Protein AF-A0A8H6X4V9-F1 (afdb_monomer_lite)

Structure (mmCIF, N/CA/C/O backbone):
data_AF-A0A8H6X4V9-F1
#
_entry.id   AF-A0A8H6X4V9-F1
#
loop_
_atom_site.group_PDB
_atom_site.id
_atom_site.type_symbol
_atom_site.label_atom_id
_atom_site.label_alt_id
_atom_site.label_comp_id
_atom_site.label_asym_id
_atom_site.label_entity_id
_atom_site.label_seq_id
_atom_site.pdbx_PDB_ins_code
_atom_site.Cartn_x
_atom_site.Cartn_y
_atom_site.Cartn_z
_atom_site.occupancy
_atom_site.B_iso_or_equiv
_atom_site.auth_seq_id
_atom_site.auth_comp_id
_atom_site.auth_asym_id
_atom_site.auth_atom_id
_atom_site.pdbx_PDB_model_num
ATOM 1 N N . MET A 1 1 ? 8.319 -3.770 18.733 1.00 76.62 1 MET A N 1
ATOM 2 C CA . MET A 1 1 ? 7.015 -3.123 18.467 1.00 76.62 1 MET A CA 1
ATOM 3 C C . MET A 1 1 ? 7.142 -1.645 18.811 1.00 76.62 1 MET A C 1
ATOM 5 O O . MET A 1 1 ? 7.639 -1.344 19.888 1.00 76.62 1 MET A O 1
ATOM 9 N N . HIS A 1 2 ? 6.794 -0.738 17.893 1.00 87.25 2 HIS A N 1
ATOM 10 C CA . HIS A 1 2 ? 6.919 0.710 18.107 1.00 87.25 2 HIS A CA 1
ATOM 11 C C . HIS A 1 2 ? 5.826 1.240 19.054 1.00 87.25 2 HIS A C 1
ATOM 13 O O . HIS A 1 2 ? 4.660 0.873 18.923 1.00 87.25 2 HIS A O 1
ATOM 19 N N . ARG A 1 3 ? 6.157 2.169 19.963 1.00 89.69 3 ARG A N 1
ATOM 20 C CA . ARG A 1 3 ? 5.207 2.689 20.970 1.00 89.69 3 ARG A CA 1
ATOM 21 C C . ARG A 1 3 ? 3.958 3.335 20.356 1.00 89.69 3 ARG A C 1
ATOM 23 O O . ARG A 1 3 ? 2.891 3.329 20.961 1.00 89.69 3 ARG A O 1
ATOM 30 N N . ALA A 1 4 ? 4.079 3.891 19.148 1.00 88.25 4 ALA A N 1
ATOM 31 C CA . ALA A 1 4 ? 2.971 4.539 18.441 1.00 88.25 4 ALA A CA 1
ATOM 32 C C . ALA A 1 4 ? 1.777 3.601 18.180 1.00 88.25 4 ALA A C 1
ATOM 34 O O . ALA A 1 4 ? 0.634 4.048 18.260 1.00 88.25 4 ALA A O 1
ATOM 35 N N . VAL A 1 5 ? 2.043 2.315 17.917 1.00 91.88 5 VAL A N 1
ATOM 36 C CA . VAL A 1 5 ? 1.020 1.307 17.588 1.00 91.88 5 VAL A CA 1
ATOM 37 C C . VAL A 1 5 ? 0.496 0.560 18.818 1.00 91.88 5 VAL A C 1
ATOM 39 O O . VAL A 1 5 ? -0.417 -0.255 18.716 1.00 91.88 5 VAL A O 1
ATOM 42 N N . GLU A 1 6 ? 1.037 0.829 20.007 1.00 93.69 6 GLU A N 1
ATOM 43 C CA . GLU A 1 6 ? 0.574 0.183 21.230 1.00 93.69 6 GLU A CA 1
ATOM 44 C C . GLU A 1 6 ? -0.822 0.662 21.627 1.00 93.69 6 GLU A C 1
ATOM 46 O O . GLU A 1 6 ? -1.108 1.857 21.690 1.00 93.69 6 GLU A O 1
ATOM 51 N N . LYS A 1 7 ? -1.686 -0.273 22.029 1.00 92.62 7 LYS A N 1
ATOM 52 C CA . LYS A 1 7 ? -3.050 0.022 22.498 1.00 92.62 7 LYS A CA 1
ATOM 53 C C . LYS A 1 7 ? -3.096 1.003 23.681 1.00 92.62 7 LYS A C 1
ATOM 55 O O . LYS A 1 7 ? -4.115 1.654 23.910 1.00 92.62 7 LYS A O 1
ATOM 60 N N . THR A 1 8 ? -2.001 1.145 24.427 1.00 94.56 8 THR A N 1
ATOM 61 C CA . THR A 1 8 ? -1.841 2.137 25.501 1.00 94.56 8 THR A CA 1
ATOM 62 C C . THR A 1 8 ? -1.952 3.577 24.989 1.00 94.56 8 THR A C 1
ATOM 64 O O . THR A 1 8 ? -2.438 4.434 25.726 1.00 94.56 8 THR A O 1
ATOM 67 N N . ASN A 1 9 ? -1.616 3.859 23.724 1.00 93.00 9 ASN A N 1
ATOM 68 C CA . ASN A 1 9 ? -1.742 5.203 23.150 1.00 93.00 9 ASN A CA 1
ATOM 69 C C . ASN A 1 9 ? -3.187 5.699 23.078 1.00 93.00 9 ASN A C 1
ATOM 71 O O . ASN A 1 9 ? -3.435 6.883 23.308 1.00 93.00 9 ASN A O 1
ATOM 75 N N . ILE A 1 10 ? -4.152 4.796 22.879 1.00 95.69 10 ILE A N 1
ATOM 76 C CA . ILE A 1 10 ? -5.586 5.124 22.890 1.00 95.69 10 ILE A CA 1
ATOM 77 C C . ILE A 1 10 ? -6.008 5.720 24.247 1.00 95.69 10 ILE A C 1
ATOM 79 O O . ILE A 1 10 ? -6.942 6.519 24.318 1.00 95.69 10 ILE A O 1
ATOM 83 N N . GLN A 1 11 ? -5.292 5.416 25.338 1.00 96.31 11 GLN A N 1
ATOM 84 C CA . GLN A 1 11 ? -5.577 5.977 26.665 1.00 96.31 11 GLN A CA 1
ATOM 85 C C . GLN A 1 11 ? -5.316 7.485 26.761 1.00 96.31 11 GLN A C 1
ATOM 87 O O . GLN A 1 11 ? -5.771 8.117 27.711 1.00 96.31 11 GLN A O 1
ATOM 92 N N . ARG A 1 12 ? -4.615 8.081 25.793 1.00 95.94 12 ARG A N 1
ATOM 93 C CA . ARG A 1 12 ? -4.365 9.529 25.737 1.00 95.94 12 ARG A CA 1
ATOM 94 C C . ARG A 1 12 ? -5.527 10.305 25.108 1.00 95.94 12 ARG A C 1
ATOM 96 O O . ARG A 1 12 ? -5.556 11.527 25.202 1.00 95.94 12 ARG A O 1
ATOM 103 N N . LEU A 1 13 ? -6.490 9.612 24.498 1.00 96.38 13 LEU A N 1
ATOM 104 C CA . LEU A 1 13 ? -7.714 10.210 23.967 1.00 96.38 13 LEU A CA 1
ATOM 105 C C . LEU A 1 13 ? -8.683 10.604 25.093 1.00 96.38 13 LEU A C 1
ATOM 107 O O . LEU A 1 13 ? -8.678 10.017 26.187 1.00 96.38 13 LEU A O 1
ATOM 111 N N . SER A 1 14 ? -9.573 11.558 24.793 1.00 97.06 14 SER A N 1
ATOM 112 C CA . SER A 1 14 ? -10.700 11.901 25.670 1.00 97.06 14 SER A CA 1
ATOM 113 C C . SER A 1 14 ? -11.603 10.685 25.915 1.00 97.06 14 SER A C 1
ATOM 115 O O . SER A 1 14 ? -11.605 9.731 25.137 1.00 97.06 14 SER A O 1
ATOM 117 N N . ALA A 1 15 ? -12.388 10.691 26.996 1.00 97.19 15 ALA A N 1
ATOM 118 C CA . ALA A 1 15 ? -13.189 9.527 27.388 1.00 97.19 15 ALA A CA 1
ATOM 119 C C . ALA A 1 15 ? -14.152 9.044 26.281 1.00 97.19 15 ALA A C 1
ATOM 121 O O . ALA A 1 15 ? -14.295 7.838 26.068 1.00 97.19 15 ALA A O 1
ATOM 122 N N . SER A 1 16 ? -14.778 9.971 25.546 1.00 96.69 16 SER A N 1
ATOM 123 C CA . SER A 1 16 ? -15.687 9.650 24.438 1.00 96.69 16 SER A CA 1
ATOM 124 C C . SER A 1 16 ? -14.945 9.035 23.248 1.00 96.69 16 SER A C 1
ATOM 126 O O . SER A 1 16 ? -15.323 7.960 22.784 1.00 96.69 16 SER A O 1
ATOM 128 N N . GLN A 1 17 ? -13.856 9.663 22.801 1.00 97.38 17 GLN A N 1
ATOM 129 C CA . GLN A 1 17 ? -13.013 9.186 21.699 1.00 97.38 17 GLN A CA 1
ATOM 130 C C . GLN A 1 17 ? -12.384 7.826 22.009 1.00 97.38 17 GLN A C 1
ATOM 132 O O . GLN A 1 17 ? -12.437 6.903 21.198 1.00 97.38 17 GLN A O 1
ATOM 137 N N . ARG A 1 18 ? -11.859 7.669 23.227 1.00 97.81 18 ARG A N 1
ATOM 138 C CA . ARG A 1 18 ? -11.272 6.424 23.723 1.00 97.81 18 ARG A CA 1
ATOM 139 C C . ARG A 1 18 ? -12.265 5.274 23.669 1.00 97.81 18 ARG A C 1
ATOM 141 O O . ARG A 1 18 ? -11.899 4.180 23.257 1.00 97.81 18 ARG A O 1
ATOM 148 N N . ARG A 1 19 ? -13.521 5.504 24.068 1.00 97.44 19 ARG A N 1
ATOM 149 C CA . ARG A 1 19 ? -14.569 4.478 24.003 1.00 97.44 19 ARG A CA 1
ATOM 150 C C . ARG A 1 19 ? -14.789 4.000 22.568 1.00 97.44 19 ARG A C 1
ATOM 152 O O . ARG A 1 19 ? -14.912 2.799 22.363 1.00 97.44 19 ARG A O 1
ATOM 159 N N . VAL A 1 20 ? -14.823 4.917 21.601 1.00 97.44 20 VAL A N 1
ATOM 160 C CA . VAL A 1 20 ? -14.993 4.587 20.176 1.00 97.44 20 VAL A CA 1
ATOM 161 C C . VAL A 1 20 ? -13.785 3.811 19.647 1.00 97.44 20 VAL A C 1
ATOM 163 O O . VAL A 1 20 ? -13.957 2.711 19.132 1.00 97.44 20 VAL A O 1
ATOM 166 N N . ALA A 1 21 ? -12.567 4.314 19.864 1.00 97.19 21 ALA A N 1
ATOM 167 C CA . ALA A 1 21 ? -11.339 3.642 19.436 1.00 97.19 21 ALA A CA 1
ATOM 168 C C . ALA A 1 21 ? -11.210 2.231 20.039 1.00 97.19 21 ALA A C 1
ATOM 170 O O . ALA A 1 21 ? -10.915 1.270 19.339 1.00 97.19 21 ALA A O 1
ATOM 171 N N . MET A 1 22 ? -11.514 2.073 21.331 1.00 97.06 22 MET A N 1
ATOM 172 C CA . MET A 1 22 ? -11.461 0.770 21.998 1.00 97.06 22 MET A CA 1
ATOM 173 C C . MET A 1 22 ? -12.494 -0.227 21.469 1.00 97.06 22 MET A C 1
ATOM 175 O O . MET A 1 22 ? -12.217 -1.423 21.523 1.00 97.06 22 MET A O 1
ATOM 179 N N . LEU A 1 23 ? -13.662 0.226 20.994 1.00 96.31 23 LEU A N 1
ATOM 180 C CA . LEU A 1 23 ? -14.645 -0.641 20.333 1.00 96.31 23 LEU A CA 1
ATOM 181 C C . LEU A 1 23 ? -14.119 -1.130 18.981 1.00 96.31 23 LEU A C 1
ATOM 183 O O . LEU A 1 23 ? -14.180 -2.327 18.721 1.00 96.31 23 LEU A O 1
ATOM 187 N N . ALA A 1 24 ? -13.513 -0.241 18.190 1.00 96.69 24 ALA A N 1
ATOM 188 C CA . ALA A 1 24 ? -12.885 -0.597 16.917 1.00 96.69 24 ALA A CA 1
ATOM 189 C C . ALA A 1 24 ? -11.662 -1.531 17.074 1.00 96.69 24 ALA A C 1
ATOM 191 O O . ALA A 1 24 ? -11.271 -2.202 16.126 1.00 96.69 24 ALA A O 1
ATOM 192 N N . CYS A 1 25 ? -11.076 -1.632 18.272 1.00 95.62 25 CYS A N 1
ATOM 193 C CA . CYS A 1 25 ? -9.997 -2.579 18.586 1.00 95.62 25 CYS A CA 1
ATOM 194 C C . CYS A 1 25 ? -10.472 -3.938 19.140 1.00 95.62 25 CYS A C 1
ATOM 196 O O . CYS A 1 25 ? -9.642 -4.685 19.669 1.00 95.62 25 CYS A O 1
ATOM 198 N N . LYS A 1 26 ? -11.777 -4.236 19.163 1.00 93.69 26 LYS A N 1
ATOM 199 C CA . LYS A 1 26 ? -12.287 -5.534 19.641 1.00 93.69 26 LYS A CA 1
ATOM 200 C C . LYS A 1 26 ? -12.362 -6.550 18.502 1.00 93.69 26 LYS A C 1
ATOM 202 O O . LYS A 1 26 ? -12.580 -6.183 17.354 1.00 93.69 26 LYS A O 1
ATOM 207 N N . SER A 1 27 ? -12.252 -7.832 18.849 1.00 89.50 27 SER A N 1
ATOM 208 C CA . SER A 1 27 ? -12.688 -8.909 17.954 1.00 89.50 27 SER A CA 1
ATOM 209 C C . SER A 1 27 ? -14.194 -8.773 17.687 1.00 89.50 27 SER A C 1
ATOM 211 O O . SER A 1 27 ? -14.942 -8.360 18.580 1.00 89.50 27 SER A O 1
ATOM 213 N N . GLY A 1 28 ? -14.624 -9.049 16.453 1.00 87.94 28 GLY A N 1
ATOM 214 C CA . GLY A 1 28 ? -16.013 -8.863 16.018 1.00 87.94 28 GLY A CA 1
ATOM 215 C C . GLY A 1 28 ? -16.442 -7.399 15.855 1.00 87.94 28 GLY A C 1
ATOM 216 O O . GLY A 1 28 ? -17.632 -7.097 15.943 1.00 87.94 28 GLY A O 1
ATOM 217 N N . ARG A 1 29 ? -15.489 -6.476 15.667 1.00 93.88 29 ARG A N 1
ATOM 218 C CA . ARG A 1 29 ? -15.767 -5.068 15.337 1.00 93.88 29 ARG A CA 1
ATOM 219 C C . ARG A 1 29 ? -16.679 -4.962 14.111 1.00 93.88 29 ARG A C 1
ATOM 221 O O . ARG A 1 29 ? -16.531 -5.720 13.156 1.00 93.88 29 ARG A O 1
ATOM 228 N N . SER A 1 30 ? -17.583 -3.989 14.118 1.00 94.56 30 SER A N 1
ATOM 229 C CA . SER A 1 30 ? -18.387 -3.674 12.936 1.00 94.56 30 SER A CA 1
ATOM 230 C C . SER A 1 30 ? -17.715 -2.593 12.087 1.00 94.56 30 SER A C 1
ATOM 232 O O . SER A 1 30 ? -17.007 -1.731 12.615 1.00 94.56 30 SER A O 1
ATOM 234 N N . LEU A 1 31 ? -18.021 -2.550 10.786 1.00 93.81 31 LEU A N 1
ATOM 235 C CA . LEU A 1 31 ? -17.611 -1.436 9.920 1.00 93.81 31 LEU A CA 1
ATOM 236 C C . LEU A 1 31 ? -18.103 -0.081 10.463 1.00 93.81 31 LEU A C 1
ATOM 238 O O . LEU A 1 31 ? -17.422 0.939 10.353 1.00 93.81 31 LEU A O 1
ATOM 242 N N . HIS A 1 32 ? -19.272 -0.068 11.108 1.00 95.69 32 HIS A N 1
ATOM 243 C CA . HIS A 1 32 ? -19.818 1.124 11.750 1.00 95.69 32 HIS A CA 1
ATOM 244 C C . HIS A 1 32 ? -18.919 1.650 12.883 1.00 95.69 32 HIS A C 1
ATOM 246 O O . HIS A 1 32 ? -18.768 2.863 13.024 1.00 95.69 32 HIS A O 1
ATOM 252 N N . ASP A 1 33 ? -18.278 0.777 13.667 1.00 95.75 33 ASP A N 1
ATOM 253 C CA . ASP A 1 33 ? -17.340 1.206 14.712 1.00 95.75 33 ASP A CA 1
ATOM 254 C C . ASP A 1 33 ? -16.129 1.929 14.116 1.00 95.75 33 ASP A C 1
ATOM 256 O O . ASP A 1 33 ? -15.711 2.966 14.636 1.00 95.75 33 ASP A O 1
ATOM 260 N N . LEU A 1 34 ? -15.610 1.435 12.989 1.00 95.50 34 LEU A N 1
ATOM 261 C CA . LEU A 1 34 ? -14.477 2.048 12.302 1.00 95.50 34 LEU A CA 1
ATOM 262 C C . LEU A 1 34 ? -14.861 3.356 11.590 1.00 95.50 34 LEU A C 1
ATOM 264 O O . LEU A 1 34 ? -14.119 4.331 11.670 1.00 95.50 34 LEU A O 1
ATOM 268 N N . ARG A 1 35 ? -16.060 3.449 11.000 1.00 95.31 35 ARG A N 1
ATOM 269 C CA . ARG A 1 35 ? -16.583 4.716 10.445 1.00 95.31 35 ARG A CA 1
ATOM 270 C C . ARG A 1 35 ? -16.738 5.810 11.504 1.00 95.31 35 ARG A C 1
ATOM 272 O O . ARG A 1 35 ? -16.558 6.992 11.223 1.00 95.31 35 ARG A O 1
ATOM 279 N N . ARG A 1 36 ? -17.035 5.444 12.753 1.00 96.75 36 ARG A N 1
ATOM 280 C CA . ARG A 1 36 ? -17.024 6.413 13.860 1.00 96.75 36 ARG A CA 1
ATOM 281 C C . ARG A 1 36 ? -15.611 6.885 14.192 1.00 96.75 36 ARG A C 1
ATOM 283 O O . ARG A 1 36 ? -15.451 8.040 14.570 1.00 96.75 36 ARG A O 1
ATOM 290 N N . VAL A 1 37 ? -14.599 6.023 14.062 1.00 96.31 37 VAL A N 1
ATOM 291 C CA . VAL A 1 37 ? -13.190 6.431 14.191 1.00 96.31 37 VAL A CA 1
ATOM 292 C C . VAL A 1 37 ? -12.810 7.388 13.064 1.00 96.31 37 VAL A C 1
ATOM 294 O O . VAL A 1 37 ? -12.260 8.443 13.360 1.00 96.31 37 VAL A O 1
ATOM 297 N N . GLU A 1 38 ? -13.174 7.090 11.815 1.00 94.62 38 GLU A N 1
ATOM 298 C CA . GLU A 1 38 ? -12.967 7.993 10.672 1.00 94.62 38 GLU A CA 1
ATOM 299 C C . GLU A 1 38 ? -13.490 9.408 10.955 1.00 94.62 38 GLU A C 1
ATOM 301 O O . GLU A 1 38 ? -12.754 10.382 10.808 1.00 94.62 38 GLU A O 1
ATOM 306 N N . GLN A 1 39 ? -14.740 9.532 11.411 1.00 94.75 39 GLN A N 1
ATOM 307 C CA . GLN A 1 39 ? -15.345 10.836 11.710 1.00 94.75 39 GLN A CA 1
ATOM 308 C C . GLN A 1 39 ? -14.554 11.620 12.765 1.00 94.75 39 GLN A C 1
ATOM 310 O O . GLN A 1 39 ? -14.434 12.841 12.677 1.00 94.75 39 GLN A O 1
ATOM 315 N N . LEU A 1 40 ? -14.008 10.926 13.768 1.00 94.69 40 LEU A N 1
ATOM 316 C CA . LEU A 1 40 ? -13.191 11.546 14.808 1.00 94.69 40 LEU A CA 1
ATOM 317 C C . LEU A 1 40 ? -11.809 11.955 14.290 1.00 94.69 40 LEU A C 1
ATOM 319 O O . LEU A 1 40 ? -11.293 12.986 14.713 1.00 94.69 40 LEU A O 1
ATOM 323 N N . VAL A 1 41 ? -11.222 11.164 13.391 1.00 92.19 41 VAL A N 1
ATOM 324 C CA . VAL A 1 41 ? -9.918 11.427 12.763 1.00 92.19 41 VAL A CA 1
ATOM 325 C C . VAL A 1 41 ? -10.002 12.614 11.802 1.00 92.19 41 VAL A C 1
ATOM 327 O O . VAL A 1 41 ? -9.115 13.465 11.822 1.00 92.19 41 VAL A O 1
ATOM 330 N N . GLY A 1 42 ? -11.086 12.733 11.029 1.00 88.62 42 GLY A N 1
ATOM 331 C CA . GLY A 1 42 ? -11.274 13.813 10.053 1.00 88.62 42 GLY A CA 1
ATOM 332 C C . GLY A 1 42 ? -11.314 15.225 10.657 1.00 88.62 42 GLY A C 1
ATOM 333 O O . GLY A 1 42 ? -11.000 16.190 9.969 1.00 88.62 42 GLY A O 1
ATOM 334 N N . GLY A 1 43 ? -11.661 15.355 11.943 1.00 86.38 43 GLY A N 1
ATOM 335 C CA . GLY A 1 43 ? -11.650 16.628 12.677 1.00 86.38 43 GLY A CA 1
ATOM 336 C C . GLY A 1 43 ? -10.501 16.786 13.680 1.00 86.38 43 GLY A C 1
ATOM 337 O O . GLY A 1 43 ? -10.471 17.775 14.412 1.00 86.38 43 GLY A O 1
ATOM 338 N N . ALA A 1 44 ? -9.597 15.809 13.777 1.00 90.00 44 ALA A N 1
ATOM 339 C CA . ALA A 1 44 ? -8.525 15.793 14.767 1.00 90.00 44 ALA A CA 1
ATOM 340 C C . ALA A 1 44 ? -7.269 16.529 14.273 1.00 90.00 44 ALA A C 1
ATOM 342 O O . ALA A 1 44 ? -6.974 16.560 13.079 1.00 90.00 44 ALA A O 1
ATOM 343 N N . SER A 1 45 ? -6.488 17.079 15.208 1.00 90.31 45 SER A N 1
ATOM 344 C CA . SER A 1 45 ? -5.135 17.557 14.894 1.00 90.31 45 SER A CA 1
ATOM 345 C C . SER A 1 45 ? -4.194 16.390 14.579 1.00 90.31 45 SER A C 1
ATOM 347 O O . SER A 1 45 ? -4.435 15.276 15.042 1.00 90.31 45 SER A O 1
ATOM 349 N N . GLU A 1 46 ? -3.082 16.640 13.880 1.00 84.44 46 GLU A N 1
ATOM 350 C CA . GLU A 1 46 ? -2.078 15.605 13.560 1.00 84.44 46 GLU A CA 1
ATOM 351 C C . GLU A 1 46 ? -1.610 14.831 14.804 1.00 84.44 46 GLU A C 1
ATOM 353 O O . GLU A 1 46 ? -1.642 13.604 14.849 1.00 84.44 46 GLU A O 1
ATOM 358 N N . ALA A 1 47 ? -1.312 15.527 15.904 1.00 87.25 47 ALA A N 1
ATOM 359 C CA . ALA A 1 47 ? -0.926 14.870 17.154 1.00 87.25 47 ALA A CA 1
ATOM 360 C C . ALA A 1 47 ? -2.026 13.957 17.741 1.00 87.25 47 ALA A C 1
ATOM 362 O O . ALA A 1 47 ? -1.720 12.945 18.373 1.00 87.25 47 ALA A O 1
ATOM 363 N N . GLN A 1 48 ? -3.306 14.309 17.571 1.00 90.44 48 GLN A N 1
ATOM 364 C 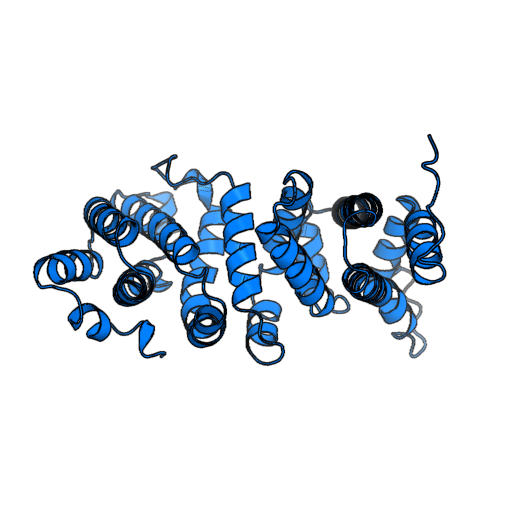CA . GLN A 1 48 ? -4.435 13.494 18.038 1.00 90.44 48 GLN A CA 1
ATOM 365 C C . GLN A 1 48 ? -4.705 12.308 17.116 1.00 90.44 48 GLN A C 1
ATOM 367 O O . GLN A 1 48 ? -4.978 11.208 17.591 1.00 90.44 48 GLN A O 1
ATOM 372 N N . LYS A 1 49 ? -4.608 12.538 15.811 1.00 89.81 49 LYS A N 1
ATOM 373 C CA . LYS A 1 49 ? -4.672 11.546 14.744 1.00 89.81 49 LYS A CA 1
ATOM 374 C C . LYS A 1 49 ? -3.736 10.358 15.017 1.00 89.81 49 LYS A C 1
ATOM 376 O O . LYS A 1 49 ? -4.185 9.211 15.007 1.00 89.81 49 LYS A O 1
ATOM 381 N N . MET A 1 50 ? -2.500 10.625 15.451 1.00 89.38 50 MET A N 1
ATOM 382 C CA . MET A 1 50 ? -1.529 9.578 15.814 1.00 89.38 50 MET A CA 1
ATOM 383 C C . MET A 1 50 ? -1.972 8.660 16.959 1.00 89.38 50 MET A C 1
ATOM 385 O O . MET A 1 50 ? -1.531 7.515 17.045 1.00 89.38 50 MET A O 1
ATOM 389 N N . LEU A 1 51 ? -2.857 9.122 17.846 1.00 93.50 51 LEU A N 1
ATOM 390 C CA . LEU A 1 51 ? -3.358 8.307 18.958 1.00 93.50 51 LEU A CA 1
ATOM 391 C C . LEU A 1 51 ? -4.327 7.206 18.501 1.00 93.50 51 LEU A C 1
ATOM 393 O O . LEU A 1 51 ? -4.594 6.283 19.274 1.00 93.50 51 LEU A O 1
ATOM 397 N N . TYR A 1 52 ? -4.839 7.289 17.269 1.00 94.62 52 TYR A N 1
ATOM 398 C CA . TYR A 1 52 ? -5.703 6.275 16.661 1.00 94.62 52 TYR A CA 1
ATOM 399 C C . TYR A 1 52 ? -4.932 5.195 15.906 1.00 94.62 52 TYR A C 1
ATOM 401 O O . TYR A 1 52 ? -5.531 4.185 15.549 1.00 94.62 52 TYR A O 1
ATOM 409 N N . LEU A 1 53 ? -3.618 5.340 15.721 1.00 93.31 53 LEU A N 1
ATOM 410 C CA . LEU A 1 53 ? -2.808 4.359 15.002 1.00 93.31 53 LEU A CA 1
ATOM 411 C C . LEU A 1 53 ? -2.965 2.902 15.488 1.00 93.31 53 LEU A C 1
ATOM 413 O O . LEU A 1 53 ? -3.040 2.010 14.640 1.00 93.31 53 LEU A O 1
ATOM 417 N N . PRO A 1 54 ? -3.097 2.622 16.804 1.00 95.94 54 PRO A N 1
ATOM 418 C CA . PRO A 1 54 ? -3.344 1.260 17.271 1.00 95.94 54 PRO A CA 1
ATOM 419 C C . PRO A 1 54 ? -4.649 0.653 16.733 1.00 95.94 54 PRO A C 1
ATOM 421 O O . PRO A 1 54 ? -4.752 -0.565 16.638 1.00 95.94 54 PRO A O 1
ATOM 424 N N . VAL A 1 55 ? -5.650 1.469 16.378 1.00 96.44 55 VAL A N 1
ATOM 425 C CA . VAL A 1 55 ? -6.893 0.985 15.756 1.00 96.44 55 VAL A CA 1
ATOM 426 C C . VAL A 1 55 ? -6.581 0.358 14.402 1.00 96.44 55 VAL A C 1
ATOM 428 O O . VAL A 1 55 ? -6.920 -0.802 14.191 1.00 96.44 55 VAL A O 1
ATOM 431 N N . PHE A 1 56 ? -5.892 1.091 13.523 1.00 94.50 56 PHE A N 1
ATOM 432 C CA . PHE A 1 56 ? -5.565 0.615 12.175 1.00 94.50 56 PHE A CA 1
ATOM 433 C C . PHE A 1 56 ? -4.605 -0.566 12.229 1.00 94.50 56 PHE A C 1
ATOM 435 O O . PHE A 1 56 ? -4.840 -1.560 11.558 1.00 94.50 56 PHE A O 1
ATOM 442 N N . TYR A 1 57 ? -3.600 -0.511 13.106 1.00 94.88 57 TYR A N 1
ATOM 443 C CA . TYR A 1 57 ? -2.671 -1.621 13.318 1.00 94.88 57 TYR A CA 1
ATOM 444 C C . TYR A 1 57 ? -3.393 -2.929 13.691 1.00 94.88 57 TYR A C 1
ATOM 446 O O . TYR A 1 57 ? -3.103 -3.970 13.121 1.00 94.88 57 TYR A O 1
ATOM 454 N N . ILE A 1 58 ? -4.378 -2.877 14.599 1.00 95.50 58 ILE A N 1
ATOM 455 C CA . ILE A 1 58 ? -5.153 -4.062 15.021 1.00 95.50 58 ILE A CA 1
ATOM 456 C C . ILE A 1 58 ? -6.173 -4.496 13.954 1.00 95.50 58 ILE A C 1
ATOM 458 O O . ILE A 1 58 ? -6.574 -5.656 13.920 1.00 95.50 58 ILE A O 1
ATOM 462 N N . CYS A 1 59 ? -6.682 -3.581 13.127 1.00 95.25 59 CYS A N 1
ATOM 463 C CA . CYS A 1 59 ? -7.549 -3.938 11.996 1.00 95.25 59 CYS A CA 1
ATOM 464 C C . CYS A 1 59 ? -6.772 -4.574 10.836 1.00 95.25 59 CYS A C 1
ATOM 466 O O . CYS A 1 59 ? -7.369 -5.296 10.049 1.00 95.25 59 CYS A O 1
ATOM 468 N N . LEU A 1 60 ? -5.472 -4.294 10.736 1.00 95.44 60 LEU A N 1
ATOM 469 C CA . LEU A 1 60 ? -4.575 -4.795 9.696 1.00 95.44 60 LEU A CA 1
ATOM 470 C C . LEU A 1 60 ? -3.710 -5.962 10.186 1.00 95.44 60 LEU A C 1
ATOM 472 O O . LEU A 1 60 ? -2.641 -6.208 9.639 1.00 95.44 60 LEU A O 1
ATOM 476 N N . ASP A 1 61 ? -4.152 -6.683 11.217 1.00 96.44 61 ASP A N 1
ATOM 477 C CA . ASP A 1 61 ? -3.503 -7.928 11.630 1.00 96.44 61 ASP A CA 1
ATOM 478 C C . ASP A 1 61 ? -3.522 -8.928 10.458 1.00 96.44 61 ASP A C 1
ATOM 480 O O . ASP A 1 61 ? -4.608 -9.234 9.954 1.00 96.44 61 ASP A O 1
ATOM 484 N N . PRO A 1 62 ? -2.365 -9.428 9.979 1.00 96.56 62 PRO A N 1
ATOM 485 C CA . PRO A 1 62 ? -2.328 -10.426 8.915 1.00 96.56 62 PRO A CA 1
ATOM 486 C C . PRO A 1 62 ? -3.088 -11.710 9.263 1.00 96.56 62 PRO A C 1
ATOM 488 O O . PRO A 1 62 ? -3.553 -12.396 8.359 1.00 96.56 62 PRO A O 1
ATOM 491 N N . ALA A 1 63 ? -3.259 -12.026 10.553 1.00 96.19 63 ALA A N 1
ATOM 492 C CA . ALA A 1 63 ? -4.040 -13.181 10.994 1.00 96.19 63 ALA A CA 1
ATOM 493 C C . ALA A 1 63 ? -5.549 -13.050 10.708 1.00 96.19 63 ALA A C 1
ATOM 495 O O . ALA A 1 63 ? -6.274 -14.037 10.795 1.00 96.19 63 ALA A O 1
ATOM 496 N N . GLU A 1 64 ? -6.030 -11.848 10.384 1.00 95.38 64 GLU A N 1
ATOM 497 C CA . GLU A 1 64 ? -7.433 -11.592 10.044 1.00 95.38 64 GLU A CA 1
ATOM 498 C C . GLU A 1 64 ? -7.711 -11.739 8.536 1.00 95.38 64 GLU A C 1
ATOM 500 O O . GLU A 1 64 ? -8.879 -11.688 8.134 1.00 95.38 64 GLU A O 1
ATOM 505 N N . ILE A 1 65 ? -6.671 -11.924 7.707 1.00 96.38 65 ILE A N 1
ATOM 506 C CA . ILE A 1 65 ? -6.816 -12.133 6.260 1.00 96.38 65 ILE A CA 1
ATOM 507 C C . ILE A 1 65 ? -7.605 -13.427 6.014 1.00 96.38 65 ILE A C 1
ATOM 509 O O . ILE A 1 65 ? -7.221 -14.472 6.546 1.00 96.38 65 ILE A O 1
ATOM 513 N N . PRO A 1 66 ? -8.686 -13.382 5.213 1.00 96.50 66 PRO A N 1
ATOM 514 C CA . PRO A 1 66 ? -9.474 -14.565 4.901 1.00 96.50 66 PRO A CA 1
ATOM 515 C C . PRO A 1 66 ? -8.646 -15.656 4.222 1.00 96.50 66 PRO A C 1
ATOM 517 O O . PRO A 1 66 ? -7.895 -15.405 3.278 1.00 96.50 66 PRO A O 1
ATOM 520 N N . THR A 1 67 ? -8.834 -16.882 4.688 1.00 95.62 67 THR A N 1
ATOM 521 C CA . THR A 1 67 ? -8.341 -18.099 4.039 1.00 95.62 67 THR A CA 1
ATOM 522 C C . THR A 1 67 ? -9.111 -18.383 2.741 1.00 95.62 67 THR A C 1
ATOM 524 O O . THR A 1 67 ? -10.235 -17.899 2.575 1.00 95.62 67 THR A O 1
ATOM 527 N N . PRO A 1 68 ? -8.558 -19.183 1.809 1.00 94.19 68 PRO A N 1
ATOM 528 C CA . PRO A 1 68 ? -9.282 -19.595 0.605 1.00 94.19 68 PRO A CA 1
ATOM 529 C C . PRO A 1 68 ? -10.657 -20.215 0.905 1.00 94.19 68 PRO A C 1
ATOM 531 O O . PRO A 1 68 ? -11.641 -19.877 0.256 1.00 94.19 68 PRO A O 1
ATOM 534 N N . GLU A 1 69 ? -10.763 -21.037 1.951 1.00 94.75 69 GLU A N 1
ATOM 535 C CA . GLU A 1 69 ? -12.020 -21.673 2.361 1.00 94.75 69 GLU A CA 1
ATOM 536 C C . GLU A 1 69 ? -13.066 -20.657 2.863 1.00 94.75 69 GLU A C 1
ATOM 538 O O . GLU A 1 69 ? -14.277 -20.806 2.651 1.00 94.75 69 GLU A O 1
ATOM 543 N N . GLU A 1 70 ? -12.610 -19.601 3.537 1.00 94.94 70 GLU A N 1
ATOM 544 C CA . GLU A 1 70 ? -13.454 -18.480 3.955 1.00 94.94 70 GLU A CA 1
ATOM 545 C C . GLU A 1 70 ? -13.911 -17.631 2.763 1.00 94.94 70 GLU A C 1
ATOM 547 O O . GLU A 1 70 ? -15.038 -17.139 2.771 1.00 94.94 70 GLU A O 1
ATOM 552 N N . LEU A 1 71 ? -13.084 -17.485 1.724 1.00 93.19 71 LEU A N 1
ATOM 553 C CA . LEU A 1 71 ? -13.474 -16.807 0.484 1.00 93.19 71 LEU A CA 1
ATOM 554 C C . LEU A 1 71 ? -14.509 -17.607 -0.311 1.00 93.19 71 LEU A C 1
ATOM 556 O O . LEU A 1 71 ? -15.463 -17.019 -0.813 1.00 93.19 71 LEU A O 1
ATOM 560 N N . ASP A 1 72 ? -14.372 -18.933 -0.359 1.00 91.81 72 ASP A N 1
ATOM 561 C CA . ASP A 1 72 ? -15.311 -19.815 -1.061 1.00 91.81 72 ASP A CA 1
ATOM 562 C C . ASP A 1 72 ? -16.704 -19.823 -0.414 1.00 91.81 72 ASP A C 1
ATOM 564 O O . ASP A 1 72 ? -17.731 -19.854 -1.096 1.00 91.81 72 ASP A O 1
ATOM 568 N N . SER A 1 73 ? -16.751 -19.808 0.922 1.00 90.38 73 SER A N 1
ATOM 569 C CA . SER A 1 73 ? -18.007 -19.784 1.686 1.00 90.38 73 SER A CA 1
ATOM 570 C C . SER A 1 73 ? -18.577 -18.375 1.884 1.00 90.38 73 SER A C 1
ATOM 572 O O . SER A 1 73 ? -19.776 -18.229 2.131 1.00 90.38 73 SER A O 1
ATOM 574 N N . PHE A 1 74 ? -17.720 -17.359 1.775 1.00 89.94 74 PHE A N 1
ATOM 575 C CA . PHE A 1 74 ? -17.985 -15.926 1.888 1.00 89.94 74 PHE A CA 1
ATOM 576 C C . PHE A 1 74 ? -19.011 -15.523 2.968 1.00 89.94 74 PHE A C 1
ATOM 578 O O . PHE A 1 74 ? -20.035 -14.893 2.671 1.00 89.94 74 PHE A O 1
ATOM 585 N N . PRO A 1 75 ? -18.781 -15.886 4.243 1.00 89.62 75 PRO A N 1
ATOM 586 C CA . PRO A 1 75 ? -19.685 -15.532 5.324 1.00 89.62 75 PRO A CA 1
ATOM 587 C C . PRO A 1 75 ? -19.657 -14.012 5.622 1.00 89.62 75 PRO A C 1
ATOM 589 O O . PRO A 1 75 ? -18.675 -13.326 5.328 1.00 89.62 75 PRO A O 1
ATOM 592 N N . PRO A 1 76 ? -20.714 -13.439 6.238 1.00 88.31 76 PRO A N 1
ATOM 593 C CA . PRO A 1 76 ? -20.823 -11.985 6.444 1.00 88.31 76 PRO A CA 1
ATOM 594 C C . PRO A 1 76 ? -19.695 -11.338 7.274 1.00 88.31 76 PRO A C 1
ATOM 596 O O . PRO A 1 76 ? -19.431 -10.136 7.158 1.00 88.31 76 PRO A O 1
ATOM 599 N N . ASP A 1 77 ? -19.036 -12.105 8.142 1.00 90.81 77 ASP A N 1
ATOM 600 C CA . ASP A 1 77 ? -17.898 -11.640 8.938 1.00 90.81 77 ASP A CA 1
ATOM 601 C C . ASP A 1 77 ? -16.639 -11.429 8.083 1.00 90.81 77 ASP A C 1
ATOM 603 O O . ASP A 1 77 ? -15.887 -10.492 8.351 1.00 90.81 77 ASP A O 1
ATOM 607 N N . VAL A 1 78 ? -16.441 -12.226 7.025 1.00 92.38 78 VAL A N 1
ATOM 608 C CA . VAL A 1 78 ? -15.343 -12.057 6.058 1.00 92.38 78 VAL A CA 1
ATOM 609 C C . VAL A 1 78 ? -15.479 -10.722 5.344 1.00 92.38 78 VAL A C 1
ATOM 611 O O . VAL A 1 78 ? -14.540 -9.927 5.349 1.00 92.38 78 VAL A O 1
ATOM 614 N N . THR A 1 79 ? -16.671 -10.414 4.827 1.00 90.88 79 THR A N 1
ATOM 615 C CA . THR A 1 79 ? -16.947 -9.112 4.205 1.00 90.88 79 THR A CA 1
ATOM 616 C C . THR A 1 79 ? -16.649 -7.961 5.168 1.00 90.88 79 THR A C 1
ATOM 618 O O . THR A 1 79 ? -15.985 -6.990 4.809 1.00 90.88 79 THR A O 1
ATOM 621 N N . THR A 1 80 ? -17.066 -8.100 6.430 1.00 92.75 80 THR A N 1
ATOM 622 C CA . THR A 1 80 ? -16.822 -7.080 7.459 1.00 92.75 80 THR A CA 1
ATOM 623 C C . THR A 1 80 ? -15.328 -6.882 7.728 1.00 92.75 80 THR A C 1
ATOM 625 O O . THR A 1 80 ? -14.891 -5.737 7.866 1.00 92.75 80 THR A O 1
ATOM 628 N N . ARG A 1 81 ? -14.533 -7.961 7.788 1.00 93.88 81 ARG A N 1
ATOM 629 C CA . ARG A 1 81 ? -13.071 -7.890 7.959 1.00 93.88 81 ARG A CA 1
ATOM 630 C C . ARG A 1 81 ? -12.405 -7.175 6.787 1.00 93.88 81 ARG A C 1
ATOM 632 O O . ARG A 1 81 ? -11.647 -6.236 7.022 1.00 93.88 81 ARG A O 1
ATOM 639 N N . ILE A 1 82 ? -12.748 -7.554 5.555 1.00 93.25 82 ILE A N 1
ATOM 640 C CA . ILE A 1 82 ? -12.223 -6.946 4.322 1.00 93.25 82 ILE A CA 1
ATOM 641 C C . ILE A 1 82 ? -12.529 -5.443 4.282 1.00 93.25 82 ILE A C 1
ATOM 643 O O . ILE A 1 82 ? -11.624 -4.632 4.083 1.00 93.25 82 ILE A O 1
ATOM 647 N N . ASP A 1 83 ? -13.777 -5.047 4.545 1.00 91.62 83 ASP A N 1
ATOM 648 C CA . ASP A 1 83 ? -14.166 -3.634 4.544 1.00 91.62 83 ASP A CA 1
ATOM 649 C C . ASP A 1 83 ? -13.479 -2.850 5.678 1.00 91.62 83 ASP A C 1
ATOM 651 O O . ASP A 1 83 ? -13.052 -1.707 5.487 1.00 91.62 83 ASP A O 1
ATOM 655 N N . CYS A 1 84 ? -13.315 -3.454 6.861 1.00 93.81 84 CYS A N 1
ATOM 656 C CA . CYS A 1 84 ? -12.579 -2.828 7.961 1.00 93.81 84 CYS A CA 1
ATOM 657 C C . CYS A 1 84 ? -11.092 -2.642 7.631 1.00 93.81 84 CYS A C 1
ATOM 659 O O . CYS A 1 84 ? -10.525 -1.598 7.965 1.00 93.81 84 CYS A O 1
ATOM 661 N N . ALA A 1 85 ? -10.458 -3.620 6.984 1.00 93.50 85 ALA A N 1
ATOM 662 C CA . ALA A 1 85 ? -9.072 -3.518 6.547 1.00 93.50 85 ALA A CA 1
ATOM 663 C C . ALA A 1 85 ? -8.913 -2.443 5.463 1.00 93.50 85 ALA A C 1
ATOM 665 O O . ALA A 1 85 ? -8.065 -1.564 5.603 1.00 93.50 85 ALA A O 1
ATOM 666 N N . SER A 1 86 ? -9.789 -2.427 4.453 1.00 90.94 86 SER A N 1
ATOM 667 C CA . SER A 1 86 ? -9.793 -1.405 3.397 1.00 90.94 86 SER A CA 1
ATOM 668 C C . SER A 1 86 ? -9.925 0.013 3.968 1.00 90.94 86 SER A C 1
ATOM 670 O O . SER A 1 86 ? -9.098 0.889 3.700 1.00 90.94 86 SER A O 1
ATOM 672 N N . LEU A 1 87 ? -10.902 0.235 4.856 1.00 90.81 87 LEU A N 1
ATOM 673 C CA . LEU A 1 87 ? -11.069 1.526 5.523 1.00 90.81 87 LEU A CA 1
ATOM 674 C C . LEU A 1 87 ? -9.873 1.872 6.427 1.00 90.81 87 LEU A C 1
ATOM 676 O O . LEU A 1 87 ? -9.492 3.035 6.525 1.00 90.81 87 LEU A O 1
ATOM 680 N N . SER A 1 88 ? -9.252 0.886 7.074 1.00 92.56 88 SER A N 1
ATOM 681 C CA . SER A 1 88 ? -8.067 1.124 7.906 1.00 92.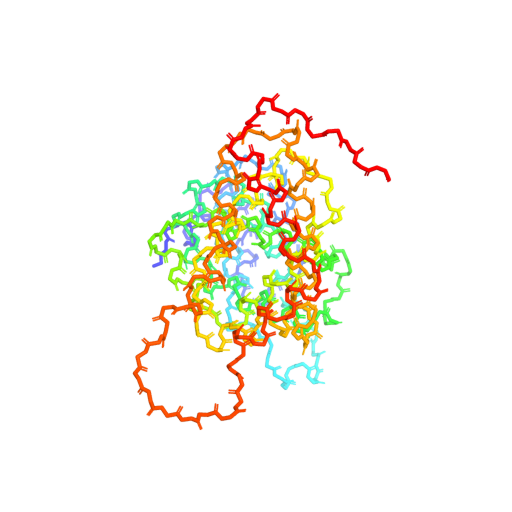56 88 SER A CA 1
ATOM 682 C C . SER A 1 88 ? -6.852 1.522 7.077 1.00 92.56 88 SER A C 1
ATOM 684 O O . SER A 1 88 ? -6.155 2.449 7.475 1.00 92.56 88 SER A O 1
ATOM 686 N N . LEU A 1 89 ? -6.626 0.886 5.921 1.00 89.75 89 LEU A N 1
ATOM 687 C CA . LEU A 1 89 ? -5.585 1.287 4.972 1.00 89.75 89 LEU A CA 1
ATOM 688 C C . LEU A 1 89 ? -5.811 2.722 4.503 1.00 89.75 89 LEU A C 1
ATOM 690 O O . LEU A 1 89 ? -4.894 3.532 4.591 1.00 89.75 89 LEU A O 1
ATOM 694 N N . ARG A 1 90 ? -7.044 3.067 4.105 1.00 86.25 90 ARG A N 1
ATOM 695 C CA . ARG A 1 90 ? -7.410 4.441 3.732 1.00 86.25 90 ARG A CA 1
ATOM 696 C C . ARG A 1 90 ? -6.982 5.458 4.784 1.00 86.25 90 ARG A C 1
ATOM 698 O O . ARG A 1 90 ? -6.250 6.395 4.490 1.00 86.25 90 ARG A O 1
ATOM 705 N N . LEU A 1 91 ? -7.466 5.262 6.008 1.00 87.38 91 LEU A N 1
ATOM 706 C CA . LEU A 1 91 ? -7.244 6.202 7.100 1.00 87.38 91 LEU A CA 1
ATOM 707 C C . LEU A 1 91 ? -5.767 6.262 7.478 1.00 87.38 91 LEU A C 1
ATOM 709 O O . LEU A 1 91 ? -5.267 7.334 7.800 1.00 87.38 91 LEU A O 1
ATOM 713 N N . LEU A 1 92 ? -5.065 5.128 7.416 1.00 87.06 92 LEU A N 1
ATOM 714 C CA . LEU A 1 92 ? -3.628 5.066 7.634 1.00 87.06 92 LEU A CA 1
ATOM 715 C C . LEU A 1 92 ? -2.863 5.883 6.589 1.00 87.06 92 LEU A C 1
ATOM 717 O O . LEU A 1 92 ? -1.939 6.602 6.951 1.00 87.06 92 LEU A O 1
ATOM 721 N N . PHE A 1 93 ? -3.260 5.829 5.321 1.00 80.31 93 PHE A N 1
ATOM 722 C CA . PHE A 1 93 ? -2.639 6.647 4.283 1.00 80.31 93 PHE A CA 1
ATOM 723 C C . PHE A 1 93 ? -2.911 8.143 4.474 1.00 80.31 93 PHE A C 1
ATOM 725 O O . PHE A 1 93 ? -1.988 8.944 4.344 1.00 80.31 93 PHE A O 1
ATOM 732 N N . ASP A 1 94 ? -4.122 8.521 4.892 1.00 77.38 94 ASP A N 1
ATOM 733 C CA . ASP A 1 94 ? -4.455 9.914 5.233 1.00 77.38 94 ASP A CA 1
ATOM 734 C C . ASP A 1 94 ? -3.650 10.445 6.442 1.00 77.38 94 ASP A C 1
ATOM 736 O O . ASP A 1 94 ? -3.509 11.657 6.622 1.00 77.38 94 ASP A O 1
ATOM 740 N N . LEU A 1 95 ? -3.135 9.549 7.292 1.00 77.88 95 LEU A N 1
ATOM 741 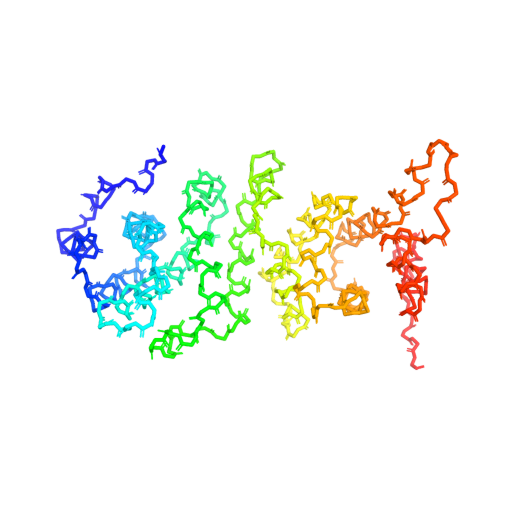C CA . LEU A 1 95 ? -2.370 9.878 8.499 1.00 77.88 95 LEU A CA 1
ATOM 742 C C . LEU A 1 95 ? -0.880 10.089 8.253 1.00 77.88 95 LEU A C 1
ATOM 744 O O . LEU A 1 95 ? -0.235 10.798 9.019 1.00 77.88 95 LEU A O 1
ATOM 748 N N . ILE A 1 96 ? -0.315 9.448 7.233 1.00 68.25 96 ILE A N 1
ATOM 749 C CA . ILE A 1 96 ? 1.144 9.309 7.101 1.00 68.25 96 ILE A CA 1
ATOM 750 C C . ILE A 1 96 ? 1.777 10.449 6.293 1.00 68.25 96 ILE A C 1
ATOM 752 O O . ILE A 1 96 ? 2.970 10.457 6.034 1.00 68.25 96 ILE A O 1
ATOM 756 N N . VAL A 1 97 ? 1.020 11.520 6.040 1.00 65.38 97 VAL A N 1
ATOM 757 C CA . VAL A 1 97 ? 1.514 12.748 5.394 1.00 65.38 97 VAL A CA 1
ATOM 758 C C . VAL A 1 97 ? 2.757 13.348 6.095 1.00 65.38 97 VAL A C 1
ATOM 760 O O . VAL A 1 97 ? 3.534 14.051 5.451 1.00 65.38 97 VAL A O 1
ATOM 763 N N . ASP A 1 98 ? 2.993 13.034 7.375 1.00 66.75 98 ASP A N 1
ATOM 764 C CA . ASP A 1 98 ? 4.209 13.385 8.123 1.00 66.75 98 ASP A CA 1
ATOM 765 C C . ASP A 1 98 ? 5.371 12.384 7.891 1.00 66.75 98 ASP A C 1
ATOM 767 O O . ASP A 1 98 ? 5.352 11.241 8.362 1.00 66.75 98 ASP A O 1
ATOM 771 N N . ILE A 1 99 ? 6.411 12.850 7.186 1.00 60.38 99 ILE A N 1
ATOM 772 C CA . ILE A 1 99 ? 7.590 12.070 6.764 1.00 60.38 99 ILE A CA 1
ATOM 773 C C . ILE A 1 99 ? 8.383 11.522 7.961 1.00 60.38 99 ILE A C 1
ATOM 775 O O . ILE A 1 99 ? 8.766 10.350 7.959 1.00 60.38 99 ILE A O 1
ATOM 779 N N . ASP A 1 100 ? 8.607 12.329 9.003 1.00 68.75 100 ASP A N 1
ATOM 780 C CA . ASP A 1 100 ? 9.442 11.924 10.145 1.00 68.75 100 ASP A CA 1
ATOM 781 C C . ASP A 1 100 ? 8.785 10.780 10.923 1.00 68.75 100 ASP A C 1
ATOM 783 O O . ASP A 1 100 ? 9.448 9.880 11.454 1.00 68.75 100 ASP A O 1
ATOM 787 N N . PHE A 1 101 ? 7.454 10.797 10.973 1.00 71.94 101 PHE A N 1
ATOM 788 C CA . PHE A 1 101 ? 6.675 9.734 11.579 1.00 71.94 101 PHE A CA 1
ATOM 789 C C . PHE A 1 101 ? 6.695 8.452 10.736 1.00 71.94 101 PHE A C 1
ATOM 791 O O . PHE A 1 101 ? 6.887 7.354 11.277 1.00 71.94 101 PHE A O 1
ATOM 798 N N . ALA A 1 102 ? 6.512 8.590 9.419 1.00 71.88 102 ALA A N 1
ATOM 799 C CA . ALA A 1 102 ? 6.516 7.481 8.473 1.00 71.88 102 ALA A CA 1
ATOM 800 C C . ALA A 1 102 ? 7.809 6.663 8.568 1.00 71.88 102 ALA A C 1
ATOM 802 O O . ALA A 1 102 ? 7.759 5.436 8.629 1.00 71.88 102 ALA A O 1
ATOM 803 N N . GLN A 1 103 ? 8.960 7.326 8.674 1.00 74.38 103 GLN A N 1
ATOM 804 C CA . GLN A 1 103 ? 10.257 6.655 8.777 1.00 74.38 103 GLN A CA 1
ATOM 805 C C . GLN A 1 103 ? 10.421 5.860 10.082 1.00 74.38 103 GLN A C 1
ATOM 807 O O . GLN A 1 103 ? 10.969 4.759 10.074 1.00 74.38 103 GLN A O 1
ATOM 812 N N . GLN A 1 104 ? 9.921 6.372 11.211 1.00 80.50 104 GLN A N 1
ATOM 813 C CA . GLN A 1 104 ? 10.084 5.714 12.516 1.00 80.50 104 GLN A CA 1
ATOM 814 C C . GLN A 1 104 ? 9.148 4.516 12.703 1.00 80.50 104 GLN A C 1
ATOM 816 O O . GLN A 1 104 ? 9.513 3.515 13.325 1.00 80.50 104 GLN A O 1
ATOM 821 N N . VAL A 1 105 ? 7.916 4.622 12.203 1.00 84.44 105 VAL A N 1
ATOM 822 C CA . VAL A 1 105 ? 6.858 3.631 12.473 1.00 84.44 105 VAL A CA 1
ATOM 823 C C . VAL A 1 105 ? 6.583 2.740 11.269 1.00 84.44 105 VAL A C 1
ATOM 825 O O . VAL A 1 105 ? 6.080 1.627 11.433 1.00 84.44 105 VAL A O 1
ATOM 828 N N . GLY A 1 106 ? 6.989 3.184 10.083 1.00 82.94 106 GLY A N 1
ATOM 829 C CA . GLY A 1 106 ? 6.823 2.511 8.804 1.00 82.94 106 GLY A CA 1
ATOM 830 C C . GLY A 1 106 ? 7.189 1.035 8.836 1.00 82.94 106 GLY A C 1
ATOM 831 O O . GLY A 1 106 ? 6.308 0.223 8.576 1.00 82.94 106 GLY A O 1
ATOM 832 N N . PRO A 1 107 ? 8.412 0.635 9.233 1.00 84.75 107 PRO A N 1
ATOM 833 C CA . PRO A 1 107 ? 8.785 -0.781 9.261 1.00 84.75 107 PRO A CA 1
ATOM 834 C C . PRO A 1 107 ? 7.866 -1.646 10.140 1.00 84.75 107 PRO A C 1
ATOM 836 O O . PRO A 1 107 ? 7.579 -2.793 9.810 1.00 84.75 107 PRO A O 1
ATOM 839 N N . THR A 1 108 ? 7.352 -1.090 11.246 1.00 88.31 108 THR A N 1
ATOM 840 C CA . THR A 1 108 ? 6.382 -1.787 12.113 1.00 88.31 108 THR A CA 1
ATOM 841 C C . THR A 1 108 ? 4.999 -1.880 11.463 1.00 88.31 108 THR A C 1
ATOM 843 O O . THR A 1 108 ? 4.304 -2.878 11.644 1.00 88.31 108 THR A O 1
ATOM 846 N N . LEU A 1 109 ? 4.583 -0.857 10.714 1.00 88.50 109 LEU A N 1
ATOM 847 C CA . LEU A 1 109 ? 3.315 -0.864 9.983 1.00 88.50 109 LEU A CA 1
ATOM 848 C C . LEU A 1 109 ? 3.376 -1.764 8.752 1.00 88.50 109 LEU A C 1
ATOM 850 O O . LEU A 1 109 ? 2.400 -2.446 8.471 1.00 88.50 109 LEU A O 1
ATOM 854 N N . TRP A 1 110 ? 4.511 -1.817 8.056 1.00 88.50 110 TRP A N 1
ATOM 855 C CA . TRP A 1 110 ? 4.681 -2.542 6.797 1.00 88.50 110 TRP A CA 1
ATOM 856 C C . TRP A 1 110 ? 4.249 -3.997 6.886 1.00 88.50 110 TRP A C 1
ATOM 858 O O . TRP A 1 110 ? 3.483 -4.463 6.052 1.00 88.50 110 TRP A O 1
ATOM 868 N N . VAL A 1 111 ? 4.668 -4.692 7.945 1.00 89.62 111 VAL A N 1
ATOM 869 C CA . VAL A 1 111 ? 4.350 -6.114 8.145 1.00 89.62 111 VAL A CA 1
ATOM 870 C C . VAL A 1 111 ? 2.850 -6.380 8.352 1.00 89.62 111 VAL A C 1
ATOM 872 O O . VAL A 1 111 ? 2.420 -7.517 8.218 1.00 89.62 111 VAL A O 1
ATOM 875 N N . HIS A 1 112 ? 2.061 -5.343 8.651 1.00 92.31 112 HIS A N 1
ATOM 876 C CA . HIS A 1 112 ? 0.595 -5.386 8.753 1.00 92.31 112 HIS A CA 1
ATOM 877 C C . HIS A 1 112 ? -0.073 -4.858 7.476 1.00 92.31 112 HIS A C 1
ATOM 879 O O . HIS A 1 112 ? -1.056 -5.409 6.993 1.00 92.31 112 HIS A O 1
ATOM 885 N N . VAL A 1 113 ? 0.482 -3.791 6.900 1.00 90.44 113 VAL A N 1
ATOM 886 C CA . VAL A 1 113 ? -0.055 -3.110 5.719 1.00 90.44 113 VAL A CA 1
ATOM 887 C C . VAL A 1 113 ? 0.114 -3.953 4.462 1.00 90.44 113 VAL A C 1
ATOM 889 O O . VAL A 1 113 ? -0.856 -4.148 3.733 1.00 90.44 113 VAL A O 1
ATOM 892 N N . TRP A 1 114 ? 1.323 -4.457 4.201 1.00 90.88 114 TRP A N 1
ATOM 893 C CA . TRP A 1 114 ? 1.632 -5.133 2.944 1.00 90.88 114 TRP A CA 1
ATOM 894 C C . TRP A 1 114 ? 0.760 -6.370 2.686 1.00 90.88 114 TRP A C 1
ATOM 896 O O . TRP A 1 114 ? 0.175 -6.436 1.605 1.00 90.88 114 TRP A O 1
ATOM 906 N N . PRO A 1 115 ? 0.584 -7.310 3.640 1.00 93.44 115 PRO A N 1
ATOM 907 C CA . PRO A 1 115 ? -0.258 -8.485 3.412 1.00 93.44 115 PRO A CA 1
ATOM 908 C C . PRO A 1 115 ? -1.685 -8.126 2.987 1.00 93.44 115 PRO A C 1
ATOM 910 O O . PRO A 1 115 ? -2.225 -8.726 2.061 1.00 93.44 115 PRO A O 1
ATOM 913 N N . TRP A 1 116 ? -2.269 -7.095 3.604 1.00 93.12 116 TRP A N 1
ATOM 914 C CA . TRP A 1 116 ? -3.600 -6.610 3.250 1.00 93.12 116 TRP A CA 1
ATOM 915 C C . TRP A 1 116 ? -3.633 -5.887 1.902 1.00 93.12 116 TRP A C 1
ATOM 917 O O . TRP A 1 116 ? -4.566 -6.101 1.134 1.00 93.12 116 TRP A O 1
ATOM 927 N N . VAL A 1 117 ? -2.627 -5.070 1.575 1.00 89.12 117 VAL A N 1
ATOM 928 C CA . VAL A 1 117 ? -2.519 -4.432 0.249 1.00 89.12 117 VAL A CA 1
ATOM 929 C C . VAL A 1 117 ? -2.432 -5.490 -0.850 1.00 89.12 117 VAL A C 1
ATOM 931 O O . VAL A 1 117 ? -3.168 -5.413 -1.833 1.00 89.12 117 VAL A O 1
ATOM 934 N N . TYR A 1 118 ? -1.576 -6.495 -0.667 1.00 89.56 118 TYR A N 1
ATOM 935 C CA . TYR A 1 118 ? -1.413 -7.583 -1.624 1.00 89.56 118 TYR A CA 1
ATOM 936 C C . TYR A 1 118 ? -2.694 -8.413 -1.761 1.00 89.56 118 TYR A C 1
ATOM 938 O O . TYR A 1 118 ? -3.159 -8.646 -2.875 1.00 89.56 118 TYR A O 1
ATOM 946 N N . PHE A 1 119 ? -3.324 -8.779 -0.642 1.00 92.12 119 PHE A N 1
ATOM 947 C CA . PHE A 1 119 ? -4.604 -9.485 -0.642 1.00 92.12 119 PHE A CA 1
ATOM 948 C C . PHE A 1 119 ? -5.688 -8.702 -1.394 1.00 92.12 119 PHE A C 1
ATOM 950 O O . PHE A 1 119 ? -6.296 -9.227 -2.322 1.00 92.12 119 PHE A O 1
ATOM 957 N N . LEU A 1 120 ? -5.907 -7.429 -1.050 1.00 89.31 120 LEU A N 1
ATOM 958 C CA . LEU A 1 120 ? -6.938 -6.601 -1.685 1.00 89.31 120 LEU A CA 1
ATOM 959 C C . LEU A 1 120 ? -6.650 -6.350 -3.166 1.00 89.31 120 LEU A C 1
ATOM 961 O O . LEU A 1 120 ? -7.584 -6.186 -3.947 1.00 89.31 120 LEU A O 1
ATOM 965 N N . HIS A 1 121 ? -5.378 -6.336 -3.566 1.00 85.69 121 HIS A N 1
ATOM 966 C CA . HIS A 1 121 ? -5.006 -6.270 -4.972 1.00 85.69 121 HIS A CA 1
ATOM 967 C C . HIS A 1 121 ? -5.480 -7.510 -5.750 1.00 85.69 121 HIS A C 1
ATOM 969 O O . HIS A 1 121 ? -6.004 -7.350 -6.854 1.00 85.69 121 HIS A O 1
ATOM 975 N N . GLN A 1 122 ? -5.331 -8.708 -5.177 1.00 87.44 122 GLN A N 1
ATOM 976 C CA . GLN A 1 122 ? -5.732 -9.975 -5.804 1.00 87.44 122 GLN A CA 1
ATOM 977 C C . GLN A 1 122 ? -7.241 -10.254 -5.704 1.00 87.44 122 GLN A C 1
ATOM 979 O O . GLN A 1 122 ? -7.797 -10.914 -6.574 1.00 87.44 122 GLN A O 1
ATOM 984 N N . HIS A 1 123 ? -7.898 -9.737 -4.663 1.00 89.31 123 HIS A N 1
ATOM 985 C CA . HIS A 1 123 ? -9.248 -10.127 -4.233 1.00 89.31 123 HIS A CA 1
ATOM 986 C C . HIS A 1 123 ? -10.204 -8.926 -4.114 1.00 89.31 123 HIS A C 1
ATOM 988 O O . HIS A 1 123 ? -11.077 -8.863 -3.244 1.00 89.31 123 HIS A O 1
ATOM 994 N N . ARG A 1 124 ? -10.028 -7.916 -4.970 1.00 84.12 124 ARG A N 1
ATOM 995 C CA . ARG A 1 124 ? -10.775 -6.643 -4.919 1.00 84.12 124 ARG A CA 1
ATOM 996 C C . ARG A 1 124 ? -12.291 -6.807 -5.059 1.00 84.12 124 ARG A C 1
ATOM 998 O O . ARG A 1 124 ? -13.051 -5.977 -4.571 1.00 84.12 124 ARG A O 1
ATOM 1005 N N . GLU A 1 125 ? -12.735 -7.854 -5.745 1.00 86.38 125 GLU A N 1
ATOM 1006 C CA . GLU A 1 125 ? -14.140 -8.182 -5.987 1.00 86.38 125 GLU A CA 1
ATOM 1007 C C . GLU A 1 125 ? -14.927 -8.452 -4.700 1.00 86.38 125 GLU A C 1
ATOM 1009 O O . GLU A 1 125 ? -16.151 -8.325 -4.701 1.00 86.38 125 GLU A O 1
ATOM 1014 N N . TYR A 1 126 ? -14.233 -8.762 -3.603 1.00 87.19 126 TYR A N 1
ATOM 1015 C CA . TYR A 1 126 ? -14.836 -9.046 -2.305 1.00 87.19 126 TYR A CA 1
ATOM 1016 C C . TYR A 1 126 ? -15.046 -7.804 -1.425 1.00 87.19 126 TYR A C 1
ATOM 1018 O O . TYR A 1 126 ? -15.637 -7.908 -0.349 1.00 87.19 126 TYR A O 1
ATOM 1026 N N . ILE A 1 127 ? -14.598 -6.621 -1.860 1.00 84.50 127 ILE A N 1
ATOM 1027 C CA . ILE A 1 127 ? -14.865 -5.361 -1.156 1.00 84.50 127 ILE A CA 1
ATOM 1028 C C . ILE A 1 127 ? -16.321 -4.963 -1.423 1.00 84.50 127 ILE A C 1
ATOM 1030 O O . ILE A 1 127 ? -16.700 -4.669 -2.560 1.00 84.50 127 ILE A O 1
ATOM 1034 N N . SER A 1 128 ? -17.153 -4.947 -0.379 1.00 84.00 128 SER A N 1
ATOM 1035 C CA . SER A 1 128 ? -18.599 -4.753 -0.553 1.00 84.00 128 SER A CA 1
ATOM 1036 C C . SER A 1 128 ? -18.968 -3.288 -0.745 1.00 84.00 128 SER A C 1
ATOM 1038 O O . SER A 1 128 ? -19.850 -2.936 -1.538 1.00 84.00 128 SER A O 1
ATOM 1040 N N . ASP A 1 129 ? -18.260 -2.412 -0.039 1.00 77.56 129 ASP A N 1
ATOM 1041 C CA . ASP A 1 129 ? -18.480 -0.986 -0.103 1.00 77.56 129 ASP A CA 1
ATOM 1042 C C . ASP A 1 129 ? -17.635 -0.374 -1.219 1.00 77.56 129 ASP A C 1
ATOM 1044 O O . ASP A 1 129 ? -16.438 -0.128 -1.075 1.00 77.56 129 ASP A O 1
ATOM 1048 N N . LYS A 1 130 ? -18.278 -0.054 -2.344 1.00 72.69 130 LYS A N 1
ATOM 1049 C CA . LYS A 1 130 ? -17.608 0.594 -3.479 1.00 72.69 130 LYS A CA 1
ATOM 1050 C C . LYS A 1 130 ? -17.061 1.988 -3.168 1.00 72.69 130 LYS A C 1
ATOM 1052 O O . LYS A 1 130 ? -16.256 2.490 -3.938 1.00 72.69 130 LYS A O 1
ATOM 1057 N N . THR A 1 131 ? -17.469 2.614 -2.063 1.00 68.12 131 THR A N 1
ATOM 1058 C CA . THR A 1 131 ? -16.839 3.858 -1.589 1.00 68.12 131 THR A CA 1
ATOM 1059 C C . THR A 1 131 ? -15.499 3.598 -0.895 1.00 68.12 131 THR A C 1
ATOM 1061 O O . THR A 1 131 ? -14.663 4.496 -0.836 1.00 68.12 131 THR A O 1
ATOM 1064 N N . LEU A 1 132 ? -15.279 2.366 -0.418 1.00 61.59 132 LEU A N 1
ATOM 1065 C CA . LEU A 1 132 ? -13.986 1.851 0.040 1.00 61.59 132 LEU A CA 1
ATOM 1066 C C . LEU A 1 132 ? -13.176 1.232 -1.100 1.00 61.59 132 LEU A C 1
ATOM 1068 O O . LEU A 1 132 ? -11.953 1.162 -0.999 1.00 61.59 132 LEU A O 1
ATOM 1072 N N . VAL A 1 133 ? -13.838 0.813 -2.189 1.00 54.66 133 VAL A N 1
ATOM 1073 C CA . VAL A 1 133 ? -13.183 0.557 -3.479 1.00 54.66 133 VAL A CA 1
ATOM 1074 C C . VAL A 1 133 ? -12.714 1.893 -4.029 1.00 54.66 133 VAL A C 1
ATOM 1076 O O . VAL A 1 133 ? -13.304 2.517 -4.909 1.00 54.66 133 VAL A O 1
ATOM 1079 N N . PHE A 1 134 ? -11.599 2.345 -3.487 1.00 55.59 134 PHE A N 1
ATOM 1080 C CA . PHE A 1 134 ? -10.723 3.226 -4.208 1.00 55.59 134 PHE A CA 1
ATOM 1081 C C . PHE A 1 134 ? -10.487 2.636 -5.592 1.00 55.59 134 PHE A C 1
ATOM 1083 O O . PHE A 1 134 ? -10.162 1.454 -5.722 1.00 55.59 134 PHE A O 1
ATOM 1090 N N . HIS A 1 135 ? -10.652 3.454 -6.632 1.00 58.38 135 HIS A N 1
ATOM 1091 C CA . HIS A 1 135 ? -10.112 3.113 -7.943 1.00 58.38 135 HIS A CA 1
ATOM 1092 C C . HIS A 1 135 ? -8.687 2.585 -7.736 1.00 58.38 135 HIS A C 1
ATOM 1094 O O . HIS A 1 135 ? -7.958 3.201 -6.964 1.00 58.38 135 HIS A O 1
ATOM 1100 N N . GLU A 1 136 ? -8.312 1.461 -8.356 1.00 61.00 136 GLU A N 1
ATOM 1101 C CA . GLU A 1 136 ? -6.991 0.816 -8.185 1.00 61.00 136 GLU A CA 1
ATOM 1102 C C . GLU A 1 136 ? -5.853 1.842 -8.111 1.00 61.00 136 GLU A C 1
ATOM 1104 O O . GLU A 1 136 ? -5.061 1.876 -7.180 1.00 61.00 136 GLU A O 1
ATOM 1109 N N . ASN A 1 137 ? -5.912 2.775 -9.046 1.00 59.47 137 ASN A N 1
ATOM 1110 C CA . ASN A 1 137 ? -5.261 4.069 -9.124 1.00 59.47 137 ASN A CA 1
ATOM 1111 C C . ASN A 1 137 ? -4.987 4.793 -7.786 1.00 59.47 137 ASN A C 1
ATOM 1113 O O . ASN A 1 137 ? -3.852 5.145 -7.487 1.00 59.47 137 ASN A O 1
ATOM 1117 N N . ILE A 1 138 ? -6.001 5.029 -6.955 1.00 59.97 138 ILE A N 1
ATOM 1118 C CA . ILE A 1 138 ? -5.863 5.717 -5.666 1.00 59.97 138 ILE A CA 1
ATOM 1119 C C . ILE A 1 138 ? -5.186 4.815 -4.629 1.00 59.97 138 ILE A C 1
ATOM 1121 O O . ILE A 1 138 ? -4.363 5.316 -3.872 1.00 59.97 138 ILE A O 1
ATOM 1125 N N . ILE A 1 139 ? -5.461 3.504 -4.610 1.00 64.88 139 ILE A N 1
ATOM 1126 C CA . ILE A 1 139 ? -4.747 2.568 -3.717 1.00 64.88 139 ILE A CA 1
ATOM 1127 C C . ILE A 1 139 ? -3.265 2.575 -4.063 1.00 64.88 139 ILE A C 1
ATOM 1129 O O . ILE A 1 139 ? -2.437 2.733 -3.175 1.00 64.88 139 ILE A O 1
ATOM 1133 N N . TYR A 1 140 ? -2.941 2.478 -5.349 1.00 69.44 140 TYR A N 1
ATOM 1134 C CA . TYR A 1 140 ? -1.577 2.535 -5.849 1.00 69.44 140 TYR A CA 1
ATOM 1135 C C . TYR A 1 140 ? -0.914 3.878 -5.561 1.00 69.44 140 TYR A C 1
ATOM 1137 O O . TYR A 1 140 ? 0.196 3.896 -5.048 1.00 69.44 140 TYR A O 1
ATOM 1145 N N . GLY A 1 141 ? -1.602 4.999 -5.782 1.00 66.25 141 GLY A N 1
ATOM 1146 C CA . GLY A 1 141 ? -1.083 6.330 -5.462 1.00 66.25 141 GLY A CA 1
ATOM 1147 C C . GLY A 1 141 ? -0.841 6.552 -3.964 1.00 66.25 141 GLY A C 1
ATOM 1148 O O . GLY A 1 141 ? 0.182 7.115 -3.587 1.00 66.25 141 GLY A O 1
ATOM 1149 N N . LEU A 1 142 ? -1.747 6.091 -3.099 1.00 64.81 142 LEU A N 1
ATOM 1150 C CA . LEU A 1 142 ? -1.625 6.217 -1.641 1.00 64.81 142 LEU A CA 1
ATOM 1151 C C . LEU A 1 142 ? -0.581 5.260 -1.060 1.00 64.81 142 LEU A C 1
ATOM 1153 O O . LEU A 1 142 ? 0.230 5.659 -0.227 1.00 64.81 142 LEU A O 1
ATOM 1157 N N . PHE A 1 143 ? -0.561 4.017 -1.538 1.00 71.62 143 PHE A N 1
ATOM 1158 C CA . PHE A 1 143 ? 0.493 3.054 -1.241 1.00 71.62 143 PHE A CA 1
ATOM 1159 C C . PHE A 1 143 ? 1.854 3.606 -1.639 1.00 71.62 143 PHE A C 1
ATOM 1161 O O . PHE A 1 143 ? 2.818 3.523 -0.883 1.00 71.62 143 PHE A O 1
ATOM 1168 N N . PHE A 1 144 ? 1.908 4.225 -2.811 1.00 70.56 144 PHE A N 1
ATOM 1169 C CA . PHE A 1 144 ? 3.105 4.847 -3.308 1.00 70.56 144 PHE A CA 1
ATOM 1170 C C . PHE A 1 144 ? 3.563 5.991 -2.391 1.00 70.56 144 PHE A C 1
ATOM 1172 O O . PHE A 1 144 ? 4.692 5.960 -1.906 1.00 70.56 144 PHE A O 1
ATOM 1179 N N . ILE A 1 145 ? 2.672 6.923 -2.034 1.00 69.12 145 ILE A N 1
ATOM 1180 C CA . ILE A 1 145 ? 2.949 7.971 -1.034 1.00 69.12 145 ILE A CA 1
ATOM 1181 C C . ILE A 1 145 ? 3.521 7.358 0.253 1.00 69.12 145 ILE A C 1
ATOM 1183 O O . ILE A 1 145 ? 4.574 7.778 0.726 1.00 69.12 145 ILE A O 1
ATOM 1187 N N . PHE A 1 146 ? 2.907 6.299 0.768 1.00 73.56 146 PHE A N 1
ATOM 1188 C CA . PHE A 1 146 ? 3.368 5.627 1.978 1.00 73.56 146 PHE A CA 1
ATOM 1189 C C . PHE A 1 146 ? 4.771 5.028 1.845 1.00 73.56 146 PHE A C 1
ATOM 1191 O O . PHE A 1 146 ? 5.627 5.299 2.686 1.00 73.56 146 PHE A O 1
ATOM 1198 N N . VAL A 1 147 ? 5.049 4.274 0.778 1.00 73.19 147 VAL A N 1
ATOM 1199 C CA . VAL A 1 147 ? 6.381 3.696 0.529 1.00 73.19 147 VAL A CA 1
ATOM 1200 C C . VAL A 1 147 ? 7.433 4.796 0.417 1.00 73.19 147 VAL A C 1
ATOM 1202 O O . VAL A 1 147 ? 8.506 4.693 1.010 1.00 73.19 147 VAL A O 1
ATOM 1205 N N . THR A 1 148 ? 7.114 5.880 -0.292 1.00 70.88 148 THR A N 1
ATOM 1206 C CA . THR A 1 148 ? 8.043 7.000 -0.471 1.00 70.88 148 THR A CA 1
ATOM 1207 C C . THR A 1 148 ? 8.350 7.751 0.813 1.00 70.88 148 THR A C 1
ATOM 1209 O O . THR A 1 148 ? 9.481 8.189 1.002 1.00 70.88 148 THR A O 1
ATOM 1212 N N . GLN A 1 149 ? 7.370 7.888 1.704 1.00 71.31 149 GLN A N 1
ATOM 1213 C CA . GLN A 1 149 ? 7.546 8.544 2.998 1.00 71.31 149 GLN A CA 1
ATOM 1214 C C . GLN A 1 149 ? 8.253 7.635 4.000 1.00 71.31 149 GLN A C 1
ATOM 1216 O O . GLN A 1 149 ? 9.014 8.107 4.839 1.00 71.31 149 GLN A O 1
ATOM 1221 N N . MET A 1 150 ? 8.044 6.324 3.892 1.00 70.19 150 MET A N 1
ATOM 1222 C CA . MET A 1 150 ? 8.788 5.345 4.668 1.00 70.19 150 MET A CA 1
ATOM 1223 C C . MET A 1 150 ? 10.250 5.227 4.239 1.00 70.19 150 MET A C 1
ATOM 1225 O O . MET A 1 150 ? 11.062 4.734 5.027 1.00 70.19 150 MET A O 1
ATOM 1229 N N . TYR A 1 151 ? 10.587 5.616 3.006 1.00 66.81 151 TYR A N 1
ATOM 1230 C CA . TYR A 1 151 ? 11.920 5.425 2.454 1.00 66.81 151 TYR A CA 1
ATOM 1231 C C . TYR A 1 151 ? 12.975 6.130 3.318 1.00 66.81 151 TYR A C 1
ATOM 1233 O O . TYR A 1 151 ? 13.061 7.357 3.402 1.00 66.81 151 TYR A O 1
ATOM 1241 N N . SER A 1 152 ? 13.782 5.303 3.974 1.00 66.44 152 SER A N 1
ATOM 1242 C CA . SER A 1 152 ? 15.048 5.650 4.599 1.00 66.44 152 SER A CA 1
ATOM 1243 C C . SER A 1 152 ? 16.105 4.781 3.909 1.00 66.44 152 SER A C 1
ATOM 1245 O O . SER A 1 152 ? 15.845 3.578 3.767 1.00 66.44 152 SER A O 1
ATOM 1247 N N . PRO A 1 153 ? 17.249 5.348 3.478 1.00 60.72 153 PRO A N 1
ATOM 1248 C CA . PRO A 1 153 ? 18.222 4.664 2.622 1.00 60.72 153 PRO A CA 1
ATOM 1249 C C . PRO A 1 153 ? 18.661 3.270 3.101 1.00 60.72 153 PRO A C 1
ATOM 1251 O O . PRO A 1 153 ? 18.901 2.403 2.271 1.00 60.72 153 PRO A O 1
ATOM 1254 N N . ASP A 1 154 ? 18.704 3.016 4.416 1.00 62.00 154 ASP A N 1
ATOM 1255 C CA . ASP A 1 154 ? 19.362 1.808 4.938 1.00 62.00 154 ASP A CA 1
ATOM 1256 C C . ASP A 1 154 ? 18.403 0.687 5.393 1.00 62.00 154 ASP A C 1
ATOM 1258 O O . ASP A 1 154 ? 18.654 -0.492 5.145 1.00 62.00 154 ASP A O 1
ATOM 1262 N N . SER A 1 155 ? 17.290 1.006 6.067 1.00 61.72 155 SER A N 1
ATOM 1263 C CA . SER A 1 155 ? 16.454 -0.016 6.740 1.00 61.72 155 SER A CA 1
ATOM 1264 C C . SER A 1 155 ? 15.137 -0.319 6.027 1.00 61.72 155 SER A C 1
ATOM 1266 O O . SER A 1 155 ? 14.769 -1.484 5.871 1.00 61.72 155 SER A O 1
ATOM 1268 N N . THR A 1 156 ? 14.443 0.712 5.545 1.00 64.06 156 THR A N 1
ATOM 1269 C CA . THR A 1 156 ? 13.202 0.542 4.782 1.00 64.06 156 THR A CA 1
ATOM 1270 C C . THR A 1 156 ? 13.482 -0.035 3.401 1.00 64.06 156 THR A C 1
ATOM 1272 O O . THR A 1 156 ? 12.702 -0.854 2.922 1.00 64.06 156 THR A O 1
ATOM 1275 N N . HIS A 1 157 ? 14.610 0.341 2.791 1.00 67.69 157 HIS A N 1
ATOM 1276 C CA . HIS A 1 157 ? 15.018 -0.176 1.490 1.00 67.69 157 HIS A CA 1
ATOM 1277 C C . HIS A 1 157 ? 15.078 -1.712 1.480 1.00 67.69 157 HIS A C 1
ATOM 1279 O O . HIS A 1 157 ? 14.360 -2.354 0.720 1.00 67.69 157 HIS A O 1
ATOM 1285 N N . THR A 1 158 ? 15.839 -2.309 2.401 1.00 71.56 158 THR A N 1
ATOM 1286 C CA . THR A 1 158 ? 15.965 -3.772 2.504 1.00 71.56 158 THR A CA 1
ATOM 1287 C C . THR A 1 158 ? 14.610 -4.452 2.714 1.00 71.56 158 THR A C 1
ATOM 1289 O O . THR A 1 158 ? 14.341 -5.503 2.135 1.00 71.56 158 THR A O 1
ATOM 1292 N N . LEU A 1 159 ? 13.734 -3.854 3.527 1.00 75.44 159 LEU A N 1
ATOM 1293 C CA . LEU A 1 159 ? 12.412 -4.407 3.814 1.00 75.44 159 LEU A CA 1
ATOM 1294 C C . LEU A 1 159 ? 11.519 -4.421 2.568 1.00 75.44 159 LEU A C 1
ATOM 1296 O O . LEU A 1 159 ? 10.918 -5.444 2.251 1.00 75.44 159 LEU A O 1
ATOM 1300 N N . VAL A 1 160 ? 11.448 -3.302 1.851 1.00 74.56 160 VAL A N 1
ATOM 1301 C CA . VAL A 1 160 ? 10.612 -3.163 0.654 1.00 74.56 160 VAL A CA 1
ATOM 1302 C C . VAL A 1 160 ? 11.160 -4.020 -0.489 1.00 74.56 160 VAL A C 1
ATOM 1304 O O . VAL A 1 160 ? 10.414 -4.791 -1.088 1.00 74.56 160 VAL A O 1
ATOM 1307 N N . SER A 1 161 ? 12.473 -3.982 -0.721 1.00 73.94 161 SER A N 1
ATOM 1308 C CA . SER A 1 161 ? 13.133 -4.753 -1.778 1.00 73.94 161 SER A CA 1
ATOM 1309 C C . SER A 1 161 ? 13.087 -6.267 -1.537 1.00 73.94 161 SER A C 1
ATOM 1311 O O . SER A 1 161 ? 13.147 -7.034 -2.493 1.00 73.94 161 SER A O 1
ATOM 1313 N N . SER A 1 162 ? 12.925 -6.738 -0.300 1.00 80.88 162 SER A N 1
ATOM 1314 C CA . SER A 1 162 ? 12.757 -8.173 -0.005 1.00 80.88 162 SER A CA 1
ATOM 1315 C C . SER A 1 162 ? 11.296 -8.630 0.084 1.00 80.88 162 SER A C 1
ATOM 1317 O O . SER A 1 162 ? 11.040 -9.799 0.366 1.00 80.88 162 SER A O 1
ATOM 1319 N N . THR A 1 163 ? 10.328 -7.738 -0.141 1.00 88.06 163 THR A N 1
ATOM 1320 C CA . THR A 1 163 ? 8.903 -8.057 -0.014 1.00 88.06 163 THR A CA 1
ATOM 1321 C C . THR A 1 163 ? 8.364 -8.698 -1.309 1.00 88.06 163 THR A C 1
ATOM 1323 O O . THR A 1 163 ? 8.330 -8.020 -2.337 1.00 88.06 163 THR A O 1
ATOM 1326 N N . PRO A 1 164 ? 7.896 -9.964 -1.292 1.00 89.19 164 PRO A N 1
ATOM 1327 C CA . PRO A 1 164 ? 7.381 -10.632 -2.491 1.00 89.19 164 PRO A CA 1
ATOM 1328 C C . PRO A 1 164 ? 6.138 -9.946 -3.057 1.00 89.19 164 PRO A C 1
ATOM 1330 O O . PRO A 1 164 ? 5.261 -9.533 -2.296 1.00 89.19 164 PRO A O 1
ATOM 1333 N N . GLY A 1 165 ? 6.048 -9.849 -4.384 1.00 87.44 165 GLY A N 1
ATOM 1334 C CA . GLY A 1 165 ? 4.941 -9.221 -5.111 1.00 87.44 165 GLY A CA 1
ATOM 1335 C C . GLY A 1 165 ? 4.943 -7.689 -5.077 1.00 87.44 165 GLY A C 1
ATOM 1336 O O . GLY A 1 165 ? 4.125 -7.059 -5.753 1.00 87.44 1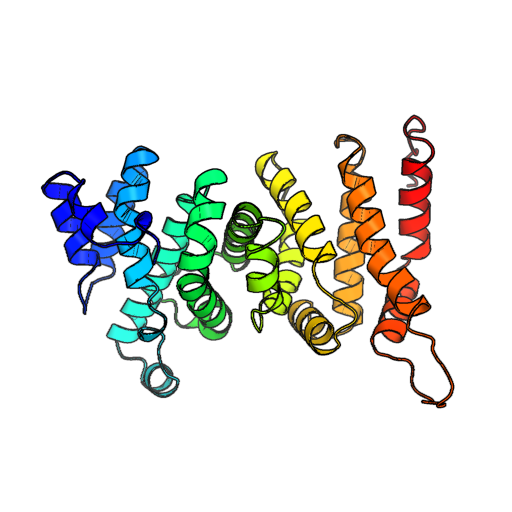65 GLY A O 1
ATOM 1337 N N . PHE A 1 166 ? 5.857 -7.073 -4.322 1.00 86.94 166 PHE A N 1
ATOM 1338 C CA . PHE A 1 166 ? 5.978 -5.621 -4.220 1.00 86.94 166 PHE A CA 1
ATOM 1339 C C . PHE A 1 166 ? 6.255 -4.977 -5.575 1.00 86.94 166 PHE A C 1
ATOM 1341 O O . PHE A 1 166 ? 5.603 -4.001 -5.944 1.00 86.94 166 PHE A O 1
ATOM 1348 N N . ARG A 1 167 ? 7.184 -5.553 -6.339 1.00 86.56 167 ARG A N 1
ATOM 1349 C CA . ARG A 1 167 ? 7.617 -5.007 -7.628 1.00 86.56 167 ARG A CA 1
ATOM 1350 C C . ARG A 1 167 ? 6.524 -5.079 -8.682 1.00 86.56 167 ARG A C 1
ATOM 1352 O O . ARG A 1 167 ? 6.345 -4.122 -9.427 1.00 86.56 167 ARG A O 1
ATOM 1359 N N . ALA A 1 168 ? 5.729 -6.147 -8.676 1.00 87.94 168 ALA A N 1
ATOM 1360 C CA . ALA A 1 168 ? 4.565 -6.254 -9.548 1.00 87.94 168 ALA A CA 1
ATOM 1361 C C . ALA A 1 168 ? 3.560 -5.123 -9.279 1.00 87.94 168 ALA A C 1
ATOM 1363 O O . ALA A 1 168 ? 3.123 -4.424 -10.195 1.00 87.94 168 ALA A O 1
ATOM 1364 N N . ILE A 1 169 ? 3.245 -4.873 -8.003 1.00 85.94 169 ILE A N 1
ATOM 1365 C CA . ILE A 1 169 ? 2.371 -3.756 -7.628 1.00 85.94 169 ILE A CA 1
ATOM 1366 C C . ILE A 1 169 ? 3.012 -2.412 -7.984 1.00 85.94 169 ILE A C 1
ATOM 1368 O O . ILE A 1 169 ? 2.311 -1.520 -8.462 1.00 85.94 169 ILE A O 1
ATOM 1372 N N . LEU A 1 170 ? 4.323 -2.255 -7.796 1.00 82.38 170 LEU A N 1
ATOM 1373 C CA . LEU A 1 170 ? 5.045 -1.031 -8.132 1.00 82.38 170 LEU A CA 1
ATOM 1374 C C . LEU A 1 170 ? 4.986 -0.723 -9.636 1.00 82.38 170 LEU A C 1
ATOM 1376 O O . LEU A 1 170 ? 4.612 0.389 -10.009 1.00 82.38 170 LEU A O 1
ATOM 1380 N N . ALA A 1 171 ? 5.291 -1.702 -10.491 1.00 83.12 171 ALA A N 1
ATOM 1381 C CA . ALA A 1 171 ? 5.207 -1.571 -11.944 1.00 83.12 171 ALA A CA 1
ATOM 1382 C C . ALA A 1 171 ? 3.781 -1.221 -12.390 1.00 83.12 171 ALA A C 1
ATOM 1384 O O . ALA A 1 171 ? 3.579 -0.297 -13.175 1.00 83.12 171 ALA A O 1
ATOM 1385 N N . LYS A 1 172 ? 2.768 -1.877 -11.813 1.00 83.12 172 LYS A N 1
ATOM 1386 C CA . LYS A 1 172 ? 1.364 -1.564 -12.104 1.00 83.12 172 LYS A CA 1
ATOM 1387 C C . LYS A 1 172 ? 0.964 -0.155 -11.644 1.00 83.12 172 LYS A C 1
ATOM 1389 O O . LYS A 1 172 ? 0.211 0.536 -12.327 1.00 83.12 172 LYS A O 1
ATOM 1394 N N . SER A 1 173 ? 1.488 0.287 -10.500 1.00 78.38 173 SER A N 1
ATOM 1395 C CA . SER A 1 173 ? 1.262 1.632 -9.950 1.00 78.38 173 SER A CA 1
ATOM 1396 C C . SER A 1 173 ? 1.879 2.724 -10.822 1.00 78.38 173 SER A C 1
ATOM 1398 O O . SER A 1 173 ? 1.355 3.833 -10.891 1.00 78.38 173 SER A O 1
ATOM 1400 N N . TRP A 1 174 ? 2.976 2.414 -11.510 1.00 77.12 174 TRP A N 1
ATOM 1401 C CA . TRP A 1 174 ? 3.669 3.344 -12.393 1.00 77.12 174 TRP A CA 1
ATOM 1402 C C . TRP A 1 174 ? 2.789 3.783 -13.566 1.00 77.12 174 TRP A C 1
ATOM 1404 O O . TRP A 1 174 ? 2.659 4.981 -13.810 1.00 77.12 174 TRP A O 1
ATOM 1414 N N . GLY A 1 175 ? 2.089 2.848 -14.216 1.00 71.69 175 GLY A N 1
ATOM 1415 C CA . GLY A 1 175 ? 1.205 3.163 -15.345 1.00 71.69 175 GLY A CA 1
ATOM 1416 C C . GLY A 1 175 ? 0.067 4.116 -14.963 1.00 71.69 175 GLY A C 1
ATOM 1417 O O . GLY A 1 175 ? -0.484 4.817 -15.805 1.00 71.69 175 GLY A O 1
ATOM 1418 N N . PHE A 1 176 ? -0.263 4.203 -13.671 1.00 69.88 176 PHE A N 1
ATOM 1419 C CA . PHE A 1 176 ? -1.233 5.171 -13.174 1.00 69.88 176 PHE A CA 1
ATOM 1420 C C . PHE A 1 176 ? -0.669 6.598 -13.055 1.00 69.88 176 PHE A C 1
ATOM 1422 O O . PHE A 1 176 ? -1.403 7.571 -13.247 1.00 69.88 176 PHE A O 1
ATOM 1429 N N . LEU A 1 177 ? 0.621 6.747 -12.750 1.00 65.25 177 LEU A N 1
ATOM 1430 C CA . LEU A 1 177 ? 1.239 8.053 -12.512 1.00 65.25 177 LEU A CA 1
ATOM 1431 C C . LEU A 1 177 ? 1.277 8.939 -13.770 1.00 65.25 177 LEU A C 1
ATOM 1433 O O . LEU A 1 177 ? 1.276 10.167 -13.645 1.00 65.25 177 LEU A O 1
ATOM 1437 N N . ASP A 1 178 ? 1.242 8.341 -14.961 1.00 61.31 178 ASP A N 1
ATOM 1438 C CA . ASP A 1 178 ? 1.218 9.048 -16.248 1.00 61.31 178 ASP A CA 1
ATOM 1439 C C . ASP A 1 178 ? -0.026 9.955 -16.399 1.00 61.31 178 ASP A C 1
ATOM 1441 O O . ASP A 1 178 ? 0.051 11.109 -16.826 1.00 61.31 178 ASP A O 1
ATOM 1445 N N . GLY A 1 179 ? -1.179 9.511 -15.881 1.00 59.47 179 GLY A N 1
ATOM 1446 C CA . GLY A 1 179 ? -2.440 10.260 -15.943 1.00 59.47 179 GLY A CA 1
ATOM 1447 C C . GLY A 1 179 ? -2.585 11.397 -14.922 1.00 59.47 179 GLY A C 1
ATOM 1448 O O . GLY A 1 179 ? -3.527 12.195 -15.008 1.00 59.47 179 GLY A O 1
ATOM 1449 N N . ILE A 1 180 ? -1.686 11.500 -13.937 1.00 60.84 180 ILE A N 1
ATOM 1450 C CA . ILE A 1 180 ? -1.798 12.493 -12.865 1.00 60.84 180 ILE A CA 1
ATOM 1451 C C . ILE A 1 180 ? -1.033 13.762 -13.260 1.00 60.84 180 ILE A C 1
ATOM 1453 O O . ILE A 1 180 ? 0.201 13.801 -13.344 1.00 60.84 180 ILE A O 1
ATOM 1457 N N . LYS A 1 181 ? -1.769 14.867 -13.448 1.00 57.81 181 LYS A N 1
ATOM 1458 C CA . LYS A 1 181 ? -1.166 16.208 -13.491 1.00 57.81 181 LYS A CA 1
ATOM 1459 C C . LYS A 1 181 ? -0.420 16.428 -12.174 1.00 57.81 181 LYS A C 1
ATOM 1461 O O . LYS A 1 181 ? -1.059 16.482 -11.126 1.00 57.81 181 LYS A O 1
ATOM 1466 N N . THR A 1 182 ? 0.909 16.544 -12.213 1.00 55.56 182 THR A N 1
ATOM 1467 C CA . THR A 1 182 ? 1.711 16.771 -11.004 1.00 55.56 182 THR A CA 1
ATOM 1468 C C . THR A 1 182 ? 1.323 18.083 -10.362 1.00 55.56 182 THR A C 1
ATOM 1470 O O . THR A 1 182 ? 1.719 19.155 -10.813 1.00 55.56 182 THR A O 1
ATOM 1473 N N . THR A 1 183 ? 0.568 17.999 -9.277 1.00 57.62 183 THR A N 1
ATOM 1474 C CA . THR A 1 183 ? 0.646 19.006 -8.226 1.00 57.62 183 THR A CA 1
ATOM 1475 C C . THR A 1 183 ? 1.955 18.787 -7.456 1.00 57.62 183 THR A C 1
ATOM 1477 O O . THR A 1 183 ? 2.552 17.711 -7.539 1.00 57.62 183 THR A O 1
ATOM 1480 N N . GLY A 1 184 ? 2.431 19.788 -6.708 1.00 57.06 184 GLY A N 1
ATOM 1481 C CA . GLY A 1 184 ? 3.731 19.712 -6.019 1.00 57.06 184 GLY A CA 1
ATOM 1482 C C . GLY A 1 184 ? 3.901 18.486 -5.103 1.00 57.06 184 GLY A C 1
ATOM 1483 O O . GLY A 1 184 ? 4.994 17.940 -5.018 1.00 57.06 184 GLY A O 1
ATOM 1484 N N . ALA A 1 185 ? 2.818 17.985 -4.496 1.00 58.44 185 ALA A N 1
ATOM 1485 C CA . ALA A 1 185 ? 2.847 16.776 -3.664 1.00 58.44 185 ALA A CA 1
ATOM 1486 C C . ALA A 1 185 ? 3.096 15.483 -4.465 1.00 58.44 185 ALA A C 1
ATOM 1488 O O . ALA A 1 185 ? 3.726 14.557 -3.964 1.00 58.44 185 ALA A O 1
ATOM 1489 N N . PHE A 1 186 ? 2.654 15.417 -5.725 1.00 63.12 186 PHE A N 1
ATOM 1490 C CA . PHE A 1 186 ? 2.958 14.278 -6.595 1.00 63.12 186 PHE A CA 1
ATOM 1491 C C . PHE A 1 186 ? 4.392 14.334 -7.135 1.00 63.12 186 PHE A C 1
ATOM 1493 O O . PHE A 1 186 ? 4.932 13.308 -7.528 1.00 63.12 186 PHE A O 1
ATOM 1500 N N . GLN A 1 187 ? 5.047 15.497 -7.136 1.00 64.62 187 GLN A N 1
ATOM 1501 C CA . GLN A 1 187 ? 6.425 15.616 -7.615 1.00 64.62 187 GLN A CA 1
ATOM 1502 C C . GLN A 1 187 ? 7.440 14.973 -6.656 1.00 64.62 187 GLN A C 1
ATOM 1504 O O . GLN A 1 187 ? 8.337 14.266 -7.111 1.00 64.62 187 GLN A O 1
ATOM 1509 N N . SER A 1 188 ? 7.284 15.161 -5.340 1.00 63.59 188 SER A N 1
ATOM 1510 C CA . SER A 1 188 ? 8.110 14.461 -4.339 1.00 63.59 188 SER A CA 1
ATOM 1511 C C . SER A 1 188 ? 7.909 12.948 -4.403 1.00 63.59 188 SER A C 1
ATOM 1513 O O . SER A 1 188 ? 8.868 12.189 -4.296 1.00 63.59 188 SER A O 1
ATOM 1515 N N . CYS A 1 189 ? 6.672 12.530 -4.668 1.00 66.31 189 CYS A N 1
ATOM 1516 C CA . CYS A 1 189 ? 6.308 11.154 -4.955 1.00 66.31 189 CYS A CA 1
ATOM 1517 C C . CYS A 1 189 ? 7.151 10.622 -6.135 1.00 66.31 189 CYS A C 1
ATOM 1519 O O . CYS A 1 189 ? 7.894 9.663 -5.949 1.00 66.31 189 CYS A O 1
ATOM 1521 N N . PHE A 1 190 ? 7.129 11.259 -7.310 1.00 68.81 190 PHE A N 1
ATOM 1522 C CA . PHE A 1 190 ? 7.953 10.828 -8.453 1.00 68.81 190 PHE A CA 1
ATOM 1523 C C . PHE A 1 190 ? 9.447 10.686 -8.117 1.00 68.81 190 PHE A C 1
ATOM 1525 O O . PHE A 1 190 ? 10.088 9.736 -8.556 1.00 68.81 190 PHE A O 1
ATOM 1532 N N . TRP A 1 191 ? 10.011 11.582 -7.303 1.00 68.25 191 TRP A N 1
ATOM 1533 C CA . TRP A 1 191 ? 11.427 11.493 -6.931 1.00 68.25 191 TRP A CA 1
ATOM 1534 C C . TRP A 1 191 ? 11.743 10.272 -6.072 1.00 68.25 191 TRP A C 1
ATOM 1536 O O . TRP A 1 191 ? 12.694 9.539 -6.335 1.00 68.25 191 TRP A O 1
ATOM 1546 N N . SER A 1 192 ? 10.910 10.002 -5.077 1.00 70.62 192 SER A N 1
ATOM 1547 C CA . SER A 1 192 ? 11.070 8.802 -4.269 1.00 70.62 192 SER A CA 1
ATOM 1548 C C . SER A 1 192 ? 10.768 7.521 -5.059 1.00 70.62 192 SER A C 1
ATOM 1550 O O . SER A 1 192 ? 11.308 6.474 -4.716 1.00 70.62 192 SER A O 1
ATOM 1552 N N . PHE A 1 193 ? 9.979 7.595 -6.140 1.00 71.81 193 PHE A N 1
ATOM 1553 C CA . PHE A 1 193 ? 9.816 6.492 -7.098 1.00 71.81 193 PHE A CA 1
ATOM 1554 C C . PHE A 1 193 ? 11.141 6.197 -7.795 1.00 71.81 193 PHE A C 1
ATOM 1556 O O . PHE A 1 193 ? 11.559 5.048 -7.840 1.00 71.81 193 PHE A O 1
ATOM 1563 N N . ALA A 1 194 ? 11.812 7.245 -8.285 1.00 69.69 194 ALA A N 1
ATOM 1564 C CA . ALA A 1 194 ? 13.143 7.155 -8.883 1.00 69.69 194 ALA A CA 1
ATOM 1565 C C . ALA A 1 194 ? 14.107 6.414 -7.969 1.00 69.69 194 ALA A C 1
ATOM 1567 O O . ALA A 1 194 ? 14.706 5.428 -8.371 1.00 69.69 194 ALA A O 1
ATOM 1568 N N . ASN A 1 195 ? 14.207 6.890 -6.727 1.00 70.75 195 ASN A N 1
ATOM 1569 C CA . ASN A 1 195 ? 15.150 6.360 -5.755 1.00 70.75 195 ASN A CA 1
ATOM 1570 C C . ASN A 1 195 ? 14.819 4.907 -5.412 1.00 70.75 195 ASN A C 1
ATOM 1572 O O . ASN A 1 195 ? 15.719 4.094 -5.241 1.00 70.75 195 ASN A O 1
ATOM 1576 N N . LEU A 1 196 ? 13.528 4.574 -5.332 1.00 73.25 196 LEU A N 1
ATOM 1577 C CA . LEU A 1 196 ? 13.094 3.204 -5.121 1.00 73.25 196 LEU A CA 1
ATOM 1578 C C . LEU A 1 196 ? 13.467 2.320 -6.314 1.00 73.25 196 LEU A C 1
ATOM 1580 O O . LEU A 1 196 ? 13.994 1.239 -6.090 1.00 73.25 196 LEU A O 1
ATOM 1584 N N . LEU A 1 197 ? 13.250 2.769 -7.554 1.00 71.44 197 LEU A N 1
ATOM 1585 C CA . LEU A 1 197 ? 13.687 2.037 -8.743 1.00 71.44 197 LEU A CA 1
ATOM 1586 C C . LEU A 1 197 ? 15.209 1.871 -8.779 1.00 71.44 197 LEU A C 1
ATOM 1588 O O . LEU A 1 197 ? 15.660 0.766 -9.030 1.00 71.44 197 LEU A O 1
ATOM 1592 N N . GLU A 1 198 ? 15.991 2.912 -8.470 1.00 67.75 198 GLU A N 1
ATOM 1593 C CA . GLU A 1 198 ? 17.465 2.843 -8.373 1.00 67.75 198 GLU A CA 1
ATOM 1594 C C . GLU A 1 198 ? 17.924 1.742 -7.413 1.00 67.75 198 GLU A C 1
ATOM 1596 O O . GLU A 1 198 ? 18.977 1.139 -7.578 1.00 67.75 198 GLU A O 1
ATOM 1601 N N . SER A 1 199 ? 17.111 1.504 -6.391 1.00 67.38 199 SER A N 1
ATOM 1602 C CA . SER A 1 199 ? 17.384 0.561 -5.322 1.00 67.38 199 SER A CA 1
ATOM 1603 C C . SER A 1 199 ? 16.906 -0.868 -5.631 1.00 67.38 199 SER A C 1
ATOM 1605 O O . SER A 1 199 ? 17.315 -1.824 -4.969 1.00 67.38 199 SER A O 1
ATOM 1607 N N . LEU A 1 200 ? 16.062 -1.046 -6.655 1.00 68.06 200 LEU A N 1
ATOM 1608 C CA . LEU A 1 200 ? 15.673 -2.375 -7.105 1.00 68.06 200 LEU A CA 1
ATOM 1609 C C . LEU A 1 200 ? 16.847 -3.002 -7.853 1.00 68.06 200 LEU A C 1
ATOM 1611 O O . LEU A 1 200 ? 17.206 -2.572 -8.941 1.00 68.06 200 LEU A O 1
ATOM 1615 N N . ASP A 1 201 ? 17.411 -4.056 -7.274 1.00 70.44 201 ASP A N 1
ATOM 1616 C CA . ASP A 1 201 ? 18.368 -4.917 -7.960 1.00 70.44 201 ASP A CA 1
ATOM 1617 C C . ASP A 1 201 ? 17.675 -5.599 -9.155 1.00 70.44 201 ASP A C 1
ATOM 1619 O O . ASP A 1 201 ? 16.940 -6.579 -8.979 1.00 70.44 201 ASP A O 1
ATOM 1623 N N . PHE A 1 202 ? 17.857 -5.028 -10.351 1.00 67.75 202 PHE A N 1
ATOM 1624 C CA . PHE A 1 202 ? 17.313 -5.533 -11.615 1.00 67.75 202 PHE A CA 1
ATOM 1625 C C . PHE A 1 202 ? 18.156 -6.663 -12.214 1.00 67.75 202 PHE A C 1
ATOM 1627 O O . PHE A 1 202 ? 17.755 -7.238 -13.228 1.00 67.75 202 PHE A O 1
ATOM 1634 N N . ILE A 1 203 ? 19.294 -6.999 -11.596 1.00 69.06 203 ILE A N 1
ATOM 1635 C CA . ILE A 1 203 ? 20.113 -8.151 -11.982 1.00 69.06 203 ILE A CA 1
ATOM 1636 C C . ILE A 1 203 ? 19.421 -9.444 -11.540 1.00 69.06 203 ILE A C 1
ATOM 1638 O O . ILE A 1 203 ? 19.529 -10.464 -12.224 1.00 69.06 203 ILE A O 1
ATOM 1642 N N . ASP A 1 204 ? 18.676 -9.414 -10.431 1.00 79.56 204 ASP A N 1
ATOM 1643 C CA . ASP A 1 204 ? 17.929 -10.574 -9.949 1.00 79.56 204 ASP A CA 1
ATOM 1644 C C . ASP A 1 204 ? 16.750 -10.920 -10.895 1.00 79.56 204 ASP A C 1
ATOM 1646 O O . ASP A 1 204 ? 15.789 -10.145 -11.019 1.00 79.56 204 ASP A O 1
ATOM 1650 N N . PRO A 1 205 ? 16.752 -12.110 -11.534 1.00 81.75 205 PRO A N 1
ATOM 1651 C CA . PRO A 1 205 ? 15.686 -12.523 -12.446 1.00 81.75 205 PRO A CA 1
ATOM 1652 C C . PRO A 1 205 ? 14.301 -12.601 -11.796 1.00 81.75 205 PRO A C 1
ATOM 1654 O O . PRO A 1 205 ? 13.293 -12.421 -12.483 1.00 81.75 205 PRO A O 1
ATOM 1657 N N . VAL A 1 206 ? 14.223 -12.872 -10.488 1.00 85.69 206 VAL A N 1
ATOM 1658 C CA . VAL A 1 206 ? 12.953 -12.937 -9.750 1.00 85.69 206 VAL A CA 1
ATOM 1659 C C . VAL A 1 206 ? 12.333 -11.549 -9.683 1.00 85.69 206 VAL A C 1
ATOM 1661 O O . VAL A 1 206 ? 11.165 -11.372 -10.026 1.00 85.69 206 VAL A O 1
ATOM 1664 N N . HIS A 1 207 ? 13.134 -10.549 -9.315 1.00 84.25 207 HIS A N 1
ATOM 1665 C CA . HIS A 1 207 ? 12.697 -9.158 -9.263 1.00 84.25 207 HIS A CA 1
ATOM 1666 C C . HIS A 1 207 ? 12.237 -8.658 -10.628 1.00 84.25 207 HIS A C 1
ATOM 1668 O O . HIS A 1 207 ? 11.213 -7.981 -10.740 1.00 84.25 207 HIS A O 1
ATOM 1674 N N . PHE A 1 208 ? 12.987 -9.021 -11.665 1.00 84.38 208 PHE A N 1
ATOM 1675 C CA . PHE A 1 208 ? 12.683 -8.638 -13.030 1.00 84.38 208 PHE A CA 1
ATOM 1676 C C . PHE A 1 208 ? 11.381 -9.280 -13.537 1.00 84.38 208 PHE A C 1
ATOM 1678 O O . PHE A 1 208 ? 10.557 -8.613 -14.159 1.00 84.38 208 PHE A O 1
ATOM 1685 N N . THR A 1 209 ? 11.143 -10.549 -13.195 1.00 89.38 209 THR A N 1
ATOM 1686 C CA . THR A 1 209 ? 9.899 -11.261 -13.529 1.00 89.38 209 THR A CA 1
ATOM 1687 C C . THR A 1 209 ? 8.686 -10.628 -12.845 1.00 89.38 209 THR A C 1
ATOM 1689 O O . THR A 1 209 ? 7.684 -10.376 -13.508 1.00 89.38 209 THR A O 1
ATOM 1692 N N . GLU A 1 210 ? 8.784 -10.269 -11.558 1.00 90.31 210 GLU A N 1
ATOM 1693 C CA . GLU A 1 210 ? 7.689 -9.574 -10.865 1.00 90.31 210 GLU A CA 1
ATOM 1694 C C . GLU A 1 210 ? 7.328 -8.242 -11.544 1.00 90.31 210 GLU A C 1
ATOM 1696 O O . GLU A 1 210 ? 6.151 -7.912 -11.679 1.00 90.31 210 GLU A O 1
ATOM 1701 N N . MET A 1 211 ? 8.326 -7.471 -11.992 1.00 87.88 211 MET A N 1
ATOM 1702 C CA . MET A 1 211 ? 8.086 -6.216 -12.716 1.00 87.88 211 MET A CA 1
ATOM 1703 C C . MET A 1 211 ? 7.362 -6.451 -14.049 1.00 87.88 211 MET A C 1
ATOM 1705 O O . MET A 1 211 ? 6.453 -5.691 -14.384 1.00 87.88 211 MET A O 1
ATOM 1709 N N . ILE A 1 212 ? 7.734 -7.501 -14.794 1.00 90.38 212 ILE A N 1
ATOM 1710 C CA . ILE A 1 212 ? 7.061 -7.892 -16.043 1.00 90.38 212 ILE A CA 1
ATOM 1711 C C . ILE A 1 212 ? 5.596 -8.242 -15.768 1.00 90.38 212 ILE A C 1
ATOM 1713 O O . ILE A 1 212 ? 4.705 -7.704 -16.430 1.00 90.38 212 ILE A O 1
ATOM 1717 N N . ASP A 1 213 ? 5.339 -9.082 -14.763 1.00 91.31 213 ASP A N 1
ATOM 1718 C CA . ASP A 1 213 ? 3.984 -9.481 -14.368 1.00 91.31 213 ASP A CA 1
ATOM 1719 C C . ASP A 1 213 ? 3.124 -8.262 -14.011 1.00 91.31 213 ASP A C 1
ATOM 1721 O O . ASP A 1 213 ? 1.977 -8.145 -14.445 1.00 91.31 213 ASP A O 1
ATOM 1725 N N . GLY A 1 214 ? 3.699 -7.308 -13.275 1.00 87.75 214 GLY A N 1
ATOM 1726 C CA . GLY A 1 214 ? 3.034 -6.061 -12.907 1.00 87.75 214 GLY A CA 1
ATOM 1727 C C . GLY A 1 214 ? 2.741 -5.119 -14.075 1.00 87.75 214 GLY A C 1
ATOM 1728 O O . GLY A 1 214 ? 1.715 -4.438 -14.069 1.00 87.75 214 GLY A O 1
ATOM 1729 N N . ALA A 1 215 ? 3.623 -5.073 -15.075 1.00 88.50 215 ALA A N 1
ATOM 1730 C CA . ALA A 1 215 ? 3.492 -4.175 -16.222 1.00 88.50 215 ALA A CA 1
ATOM 1731 C C . ALA A 1 215 ? 2.454 -4.643 -17.259 1.00 88.50 215 ALA A C 1
ATOM 1733 O O . ALA A 1 215 ? 1.950 -3.827 -18.028 1.00 88.50 215 ALA A O 1
ATOM 1734 N N . GLY A 1 216 ? 2.114 -5.934 -17.277 1.00 89.38 216 GLY A N 1
ATOM 1735 C CA . GLY A 1 216 ? 1.200 -6.516 -18.269 1.00 89.38 216 GLY A CA 1
ATOM 1736 C C . GLY A 1 216 ? 1.463 -7.988 -18.591 1.00 89.38 216 GLY A C 1
ATOM 1737 O O . GLY A 1 216 ? 0.698 -8.597 -19.335 1.00 89.38 216 GLY A O 1
ATOM 1738 N N . GLY A 1 217 ? 2.514 -8.576 -18.011 1.00 91.19 217 GLY A N 1
ATOM 1739 C CA . GLY A 1 217 ? 2.907 -9.971 -18.216 1.00 91.19 217 GLY A CA 1
ATOM 1740 C C . GLY A 1 217 ? 3.832 -10.190 -19.413 1.00 91.19 217 GLY A C 1
ATOM 1741 O O . GLY A 1 217 ? 4.250 -11.320 -19.657 1.00 91.19 217 GLY A O 1
ATOM 1742 N N . ALA A 1 218 ? 4.180 -9.135 -20.156 1.00 92.81 218 ALA A N 1
ATOM 1743 C CA . ALA A 1 218 ? 5.130 -9.197 -21.259 1.00 92.81 218 ALA A CA 1
ATOM 1744 C C . ALA A 1 218 ? 6.271 -8.187 -21.099 1.00 92.81 218 ALA A C 1
ATOM 1746 O O . ALA A 1 218 ? 6.117 -7.103 -20.538 1.00 92.81 218 ALA A O 1
ATOM 1747 N N . LEU A 1 219 ? 7.430 -8.541 -21.652 1.00 88.75 219 LEU A N 1
ATOM 1748 C CA . LEU A 1 219 ? 8.622 -7.696 -21.631 1.00 88.75 219 LEU A CA 1
ATOM 1749 C C . LEU A 1 219 ? 8.407 -6.356 -22.357 1.00 88.75 219 LEU A C 1
ATOM 1751 O O . LEU A 1 219 ? 8.855 -5.315 -21.879 1.00 88.75 219 LEU A O 1
ATOM 1755 N N . ASP A 1 220 ? 7.682 -6.386 -23.480 1.00 90.81 220 ASP A N 1
ATOM 1756 C CA . ASP A 1 220 ? 7.289 -5.197 -24.247 1.00 90.81 220 ASP A CA 1
ATOM 1757 C C . ASP A 1 220 ? 6.412 -4.242 -23.408 1.00 90.81 220 ASP A C 1
ATOM 1759 O O . ASP A 1 220 ? 6.540 -3.027 -23.544 1.00 90.81 220 ASP A O 1
ATOM 1763 N N . ASP A 1 221 ? 5.568 -4.749 -22.498 1.00 90.75 221 ASP A N 1
ATOM 1764 C CA . ASP A 1 221 ? 4.751 -3.890 -21.628 1.00 90.75 221 ASP A CA 1
ATOM 1765 C C . ASP A 1 221 ? 5.601 -3.141 -20.606 1.00 90.75 221 ASP A C 1
ATOM 1767 O O . ASP A 1 221 ? 5.423 -1.936 -20.418 1.00 90.75 221 ASP A O 1
ATOM 1771 N N . LEU A 1 222 ? 6.571 -3.826 -19.993 1.00 87.44 222 LEU A N 1
ATOM 1772 C CA . LEU A 1 222 ? 7.522 -3.184 -19.088 1.00 87.44 222 LEU A CA 1
ATOM 1773 C C . LEU A 1 222 ? 8.383 -2.152 -19.828 1.00 87.44 222 LEU A C 1
ATOM 1775 O O . LEU A 1 222 ? 8.612 -1.058 -19.318 1.00 87.44 222 LEU A O 1
ATOM 1779 N N . ALA A 1 223 ? 8.834 -2.462 -21.044 1.00 86.06 223 ALA A N 1
ATOM 1780 C CA . ALA A 1 223 ? 9.627 -1.530 -21.842 1.00 86.06 223 ALA A CA 1
ATOM 1781 C C . ALA A 1 223 ? 8.821 -0.286 -22.234 1.00 86.06 223 ALA A C 1
ATOM 1783 O O . ALA A 1 223 ? 9.320 0.833 -22.126 1.00 86.06 223 ALA A O 1
ATOM 1784 N N . ARG A 1 224 ? 7.560 -0.466 -22.639 1.00 86.75 224 ARG A N 1
ATOM 1785 C CA . ARG A 1 224 ? 6.642 0.634 -22.944 1.00 86.75 224 ARG A CA 1
ATOM 1786 C C . ARG A 1 224 ? 6.407 1.524 -21.724 1.00 86.75 224 ARG A C 1
ATOM 1788 O O . ARG A 1 224 ? 6.528 2.734 -21.852 1.00 86.75 224 ARG A O 1
ATOM 1795 N N . LEU A 1 225 ? 6.164 0.933 -20.555 1.00 83.56 225 LEU A N 1
ATOM 1796 C CA . LEU A 1 225 ? 6.003 1.649 -19.286 1.00 83.56 225 LEU A CA 1
ATOM 1797 C C . LEU A 1 225 ? 7.231 2.519 -18.954 1.00 83.56 225 LEU A C 1
ATOM 1799 O O . LEU A 1 225 ? 7.098 3.688 -18.593 1.00 83.56 225 LEU A O 1
ATOM 1803 N N . VAL A 1 226 ? 8.438 1.962 -19.117 1.00 81.06 226 VAL A N 1
ATOM 1804 C CA . VAL A 1 226 ? 9.697 2.700 -18.924 1.00 81.06 226 VAL A CA 1
ATOM 1805 C C . VAL A 1 226 ? 9.809 3.855 -19.918 1.00 81.06 226 VAL A C 1
ATOM 1807 O O . VAL A 1 226 ? 10.201 4.951 -19.530 1.00 81.06 226 VAL A O 1
ATOM 1810 N N . MET A 1 227 ? 9.452 3.645 -21.185 1.00 82.50 227 MET A N 1
ATOM 1811 C CA . MET A 1 227 ? 9.534 4.684 -22.214 1.00 82.50 2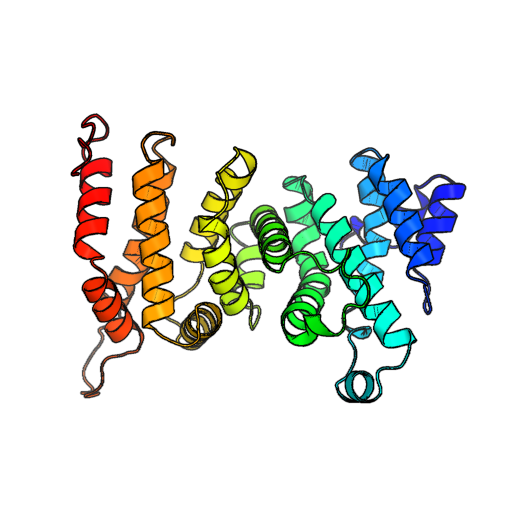27 MET A CA 1
ATOM 1812 C C . MET A 1 227 ? 8.515 5.809 -22.014 1.00 82.50 227 MET A C 1
ATOM 1814 O O . MET A 1 227 ? 8.907 6.972 -22.052 1.00 82.50 227 MET A O 1
ATOM 1818 N N . GLU A 1 228 ? 7.253 5.479 -21.721 1.00 80.31 228 GLU A N 1
ATOM 1819 C CA . GLU A 1 228 ? 6.195 6.451 -21.395 1.00 80.31 228 GLU A CA 1
ATOM 1820 C C . GLU A 1 228 ? 6.648 7.374 -20.250 1.00 80.31 228 GLU A C 1
ATOM 1822 O O . GLU A 1 228 ? 6.513 8.597 -20.303 1.00 80.31 228 GLU A O 1
ATOM 1827 N N . TYR A 1 229 ? 7.305 6.802 -19.241 1.00 75.12 229 TYR A N 1
ATOM 1828 C CA . TYR A 1 229 ? 7.871 7.580 -18.151 1.00 75.12 229 TYR A CA 1
ATOM 1829 C C . TYR A 1 229 ? 8.993 8.529 -18.569 1.00 75.12 229 TYR A C 1
ATOM 1831 O O . TYR A 1 229 ? 9.083 9.650 -18.063 1.00 75.12 229 TYR A O 1
ATOM 1839 N N . LEU A 1 230 ? 9.877 8.083 -19.460 1.00 73.81 230 LEU A N 1
ATOM 1840 C CA . LEU A 1 230 ? 10.976 8.910 -19.946 1.00 73.81 230 LEU A CA 1
ATOM 1841 C C . LEU A 1 230 ? 10.486 10.087 -20.758 1.00 73.81 230 LEU A C 1
ATOM 1843 O O . LEU A 1 230 ? 10.978 11.198 -20.556 1.00 73.81 230 LEU A O 1
ATOM 1847 N N . ASP A 1 231 ? 9.498 9.856 -21.610 1.00 75.50 231 ASP A N 1
ATOM 1848 C CA . ASP A 1 231 ? 8.864 10.916 -22.375 1.00 75.50 231 ASP A CA 1
ATOM 1849 C C . ASP A 1 231 ? 8.250 11.953 -21.425 1.00 75.50 231 ASP A C 1
ATOM 1851 O O . ASP A 1 231 ? 8.545 13.144 -21.538 1.00 75.50 231 ASP A O 1
ATOM 1855 N N . HIS A 1 232 ? 7.535 11.515 -20.384 1.00 72.88 232 HIS A N 1
ATOM 1856 C CA . HIS A 1 232 ? 6.975 12.414 -19.369 1.00 72.88 232 HIS A CA 1
ATOM 1857 C C . HIS A 1 232 ? 8.030 13.228 -18.610 1.00 72.88 232 HIS A C 1
ATOM 1859 O O . HIS A 1 232 ? 7.837 14.416 -18.327 1.00 72.88 232 HIS A O 1
ATOM 1865 N N . LEU A 1 233 ? 9.167 12.612 -18.273 1.00 68.75 233 LEU A N 1
ATOM 1866 C CA . LEU A 1 233 ? 10.285 13.312 -17.636 1.00 68.75 233 LEU A CA 1
ATOM 1867 C C . LEU A 1 233 ? 10.898 14.367 -18.564 1.00 68.75 233 LEU A C 1
ATOM 1869 O O . LEU A 1 233 ? 11.208 15.472 -18.109 1.00 68.75 233 LEU A O 1
ATOM 1873 N N . ILE A 1 234 ? 11.056 14.046 -19.850 1.00 72.00 234 ILE A N 1
ATOM 1874 C CA . ILE A 1 234 ? 11.551 14.975 -20.873 1.00 72.00 234 ILE A CA 1
ATOM 1875 C C . ILE A 1 234 ? 10.561 16.133 -21.061 1.00 72.00 234 ILE A C 1
ATOM 1877 O O . ILE A 1 234 ? 10.974 17.290 -21.107 1.00 72.00 234 ILE A O 1
ATOM 1881 N N . GLU A 1 235 ? 9.255 15.867 -21.098 1.00 72.38 235 GLU A N 1
ATOM 1882 C CA . GLU A 1 235 ? 8.226 16.904 -21.243 1.00 72.38 235 GLU A CA 1
ATOM 1883 C C . GLU A 1 235 ? 8.187 17.869 -20.048 1.00 72.38 235 GLU A C 1
ATOM 1885 O O . GLU A 1 235 ? 8.079 19.092 -20.209 1.00 72.38 235 GLU A O 1
ATOM 1890 N N . ARG A 1 236 ? 8.307 17.337 -18.826 1.00 66.25 236 ARG A N 1
ATOM 1891 C CA . ARG A 1 236 ? 8.223 18.121 -17.581 1.00 66.25 236 ARG A CA 1
ATOM 1892 C C . ARG A 1 236 ? 9.513 18.835 -17.197 1.00 66.25 236 ARG A C 1
ATOM 1894 O O . ARG A 1 236 ? 9.487 19.721 -16.338 1.00 66.25 236 ARG A O 1
ATOM 1901 N N . GLN A 1 237 ? 10.604 18.544 -17.891 1.00 62.97 237 GLN A N 1
ATOM 1902 C CA . GLN A 1 237 ? 11.921 19.156 -17.743 1.00 62.97 237 GLN A CA 1
ATOM 1903 C C . GLN A 1 237 ? 11.906 20.696 -17.754 1.00 62.97 237 GLN A C 1
ATOM 1905 O O . GLN A 1 237 ? 12.647 21.320 -17.000 1.00 62.97 237 GLN A O 1
ATOM 1910 N N . ASN A 1 238 ? 11.015 21.329 -18.528 1.00 58.34 238 ASN A N 1
ATOM 1911 C CA . ASN A 1 238 ? 10.885 22.795 -18.571 1.00 58.34 238 ASN A CA 1
ATOM 1912 C C . ASN A 1 238 ? 10.351 23.419 -17.266 1.00 58.34 238 ASN A C 1
ATOM 1914 O O . ASN A 1 238 ? 10.340 24.643 -17.130 1.00 58.34 238 ASN A O 1
ATOM 1918 N N . SER A 1 239 ? 9.878 22.597 -16.326 1.00 59.72 239 SER A N 1
ATOM 1919 C CA . SER A 1 239 ? 9.260 23.030 -15.069 1.00 59.72 239 SER A CA 1
ATOM 1920 C C . SER A 1 239 ? 10.020 22.593 -13.812 1.00 59.72 239 SER A C 1
ATOM 1922 O O . SER A 1 239 ? 9.596 22.938 -12.711 1.00 59.72 239 SER A O 1
ATOM 1924 N N . TRP A 1 240 ? 11.102 21.817 -13.943 1.00 56.75 240 TRP A N 1
ATOM 1925 C CA . TRP A 1 240 ? 11.768 21.155 -12.814 1.00 56.75 240 TRP A CA 1
ATOM 1926 C C . TRP A 1 240 ? 13.135 21.775 -12.499 1.00 56.75 240 TRP A C 1
ATOM 1928 O O . TRP A 1 240 ? 13.888 22.159 -13.391 1.00 56.75 240 TRP A O 1
ATOM 1938 N N . GLU A 1 241 ? 13.486 21.828 -11.211 1.00 55.91 241 GLU A N 1
ATOM 1939 C CA . GLU A 1 241 ? 14.853 22.119 -10.779 1.00 55.91 241 GLU A CA 1
ATOM 1940 C C . GLU A 1 241 ? 15.781 20.954 -11.187 1.00 55.91 241 GLU A C 1
ATOM 1942 O O . GLU A 1 241 ? 15.489 19.775 -10.955 1.00 55.91 241 GLU A O 1
ATOM 1947 N N . TYR A 1 242 ? 16.907 21.304 -11.815 1.00 51.72 242 TYR A N 1
ATOM 1948 C CA . TYR A 1 242 ? 17.879 20.448 -12.517 1.00 51.72 242 TYR A CA 1
ATOM 1949 C C . TYR A 1 242 ? 18.374 19.179 -11.792 1.00 51.72 242 TYR A C 1
ATOM 1951 O O . TYR A 1 242 ? 18.918 18.287 -12.442 1.00 51.72 242 TYR A O 1
ATOM 1959 N N . GLY A 1 243 ? 18.207 19.063 -10.472 1.00 55.59 243 GLY A N 1
ATOM 1960 C CA . GLY A 1 243 ? 18.717 17.926 -9.691 1.00 55.59 243 GLY A CA 1
ATOM 1961 C C . GLY A 1 243 ? 18.008 16.593 -9.961 1.00 55.59 243 GLY A C 1
ATOM 1962 O O . GLY A 1 243 ? 18.580 15.529 -9.737 1.00 55.59 243 GLY A O 1
ATOM 1963 N N . SER A 1 244 ? 16.781 16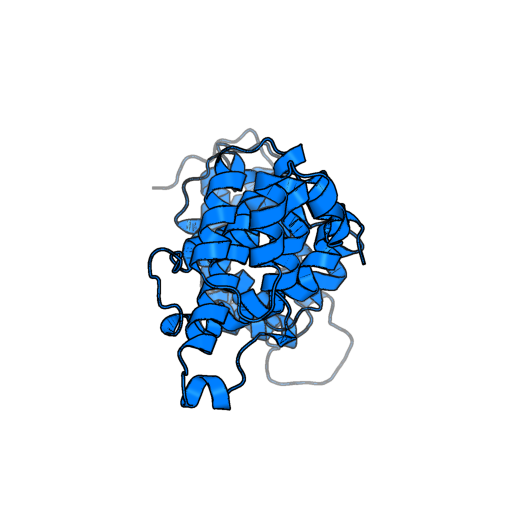.647 -10.473 1.00 57.28 244 SER A N 1
ATOM 1964 C CA . SER A 1 244 ? 15.897 15.493 -10.644 1.00 57.28 244 SER A CA 1
ATOM 1965 C C . SER A 1 244 ? 16.287 14.626 -11.851 1.00 57.28 244 SER A C 1
ATOM 1967 O O . SER A 1 244 ? 16.568 13.444 -11.681 1.00 57.28 244 SER A O 1
ATOM 1969 N N . LEU A 1 245 ? 16.423 15.211 -13.048 1.00 61.91 245 LEU A N 1
ATOM 1970 C CA . LEU A 1 245 ? 16.759 14.502 -14.299 1.00 61.91 245 LEU A CA 1
ATOM 1971 C C . LEU A 1 245 ? 18.064 13.685 -14.224 1.00 61.91 245 LEU A C 1
ATOM 1973 O O . LEU A 1 245 ? 18.158 12.606 -14.805 1.00 61.91 245 LEU A O 1
ATOM 1977 N N . GLY A 1 246 ? 19.060 14.177 -13.481 1.00 61.19 246 GLY A N 1
ATOM 1978 C CA . GLY A 1 246 ? 20.335 13.483 -13.292 1.00 61.19 246 GLY A CA 1
ATOM 1979 C C . GLY A 1 246 ? 20.226 12.192 -12.475 1.00 61.19 246 GLY A C 1
ATOM 1980 O O . GLY A 1 246 ? 20.944 11.243 -12.767 1.00 61.19 246 GLY A O 1
ATOM 1981 N N . ALA A 1 247 ? 19.332 12.126 -11.482 1.00 59.81 247 ALA A N 1
ATOM 1982 C CA . ALA A 1 247 ? 19.067 10.889 -10.738 1.00 59.81 247 ALA A CA 1
ATOM 1983 C C . ALA A 1 247 ? 18.339 9.854 -11.610 1.00 59.81 247 ALA A C 1
ATOM 1985 O O . ALA A 1 247 ? 18.681 8.676 -11.595 1.00 59.81 247 ALA A O 1
ATOM 1986 N N . TYR A 1 248 ? 17.415 10.304 -12.462 1.00 62.56 248 TYR A N 1
ATOM 1987 C CA . TYR A 1 248 ? 16.683 9.417 -13.370 1.00 62.56 248 TYR A CA 1
ATOM 1988 C C . TYR A 1 248 ? 17.555 8.829 -14.473 1.00 62.56 248 TYR A C 1
ATOM 1990 O O . TYR A 1 248 ? 17.461 7.640 -14.760 1.00 62.56 248 TYR A O 1
ATOM 1998 N N . LEU A 1 249 ? 18.433 9.635 -15.075 1.00 64.75 249 LEU A N 1
ATOM 1999 C CA . LEU A 1 249 ? 19.371 9.111 -16.064 1.00 64.75 249 LEU A CA 1
ATOM 2000 C C . LEU A 1 249 ? 20.361 8.127 -15.436 1.00 64.75 249 LEU A C 1
ATOM 2002 O O . LEU A 1 249 ? 20.741 7.178 -16.109 1.00 64.75 249 LEU A O 1
ATOM 2006 N N . ARG A 1 250 ? 20.701 8.278 -14.147 1.00 63.97 250 ARG A N 1
ATOM 2007 C CA . ARG A 1 250 ? 21.442 7.249 -13.402 1.00 63.97 250 ARG A CA 1
ATOM 2008 C C . ARG A 1 250 ? 20.638 5.958 -13.247 1.00 63.97 250 ARG A C 1
ATOM 2010 O O . ARG A 1 250 ? 21.176 4.911 -13.574 1.00 63.97 250 ARG A O 1
ATOM 2017 N N . CYS A 1 251 ? 19.357 6.025 -12.873 1.00 60.28 251 CYS A N 1
ATOM 2018 C CA . CYS A 1 251 ? 18.485 4.840 -12.811 1.00 60.28 251 CYS A CA 1
ATOM 2019 C C . CYS A 1 251 ? 18.409 4.110 -14.160 1.00 60.28 251 CYS A C 1
ATOM 2021 O O . CYS A 1 251 ? 18.492 2.892 -14.220 1.00 60.28 251 CYS A O 1
ATOM 2023 N N . LEU A 1 252 ? 18.291 4.849 -15.264 1.00 65.12 252 LEU A N 1
ATOM 2024 C CA . LEU A 1 252 ? 18.319 4.258 -16.603 1.00 65.12 252 LEU A CA 1
ATOM 2025 C C . LEU A 1 252 ? 19.673 3.669 -16.971 1.00 65.12 252 LEU A C 1
ATOM 2027 O O . LEU A 1 252 ? 19.733 2.648 -17.645 1.00 65.12 252 LEU A O 1
ATOM 2031 N N . MET A 1 253 ? 20.755 4.324 -16.556 1.00 64.88 253 MET A N 1
ATOM 2032 C CA . MET A 1 253 ? 22.095 3.801 -16.763 1.00 64.88 253 MET A CA 1
ATOM 2033 C C . MET A 1 253 ? 22.316 2.508 -15.982 1.00 64.88 253 MET A C 1
ATOM 2035 O O . MET A 1 253 ? 23.005 1.658 -16.517 1.00 64.88 253 MET A O 1
ATOM 2039 N N . ILE A 1 254 ? 21.688 2.296 -14.819 1.00 62.69 254 ILE A N 1
ATOM 2040 C CA . ILE A 1 254 ? 21.719 1.000 -14.110 1.00 62.69 254 ILE A CA 1
ATOM 2041 C C . ILE A 1 254 ? 21.197 -0.121 -15.020 1.00 62.69 254 ILE A C 1
ATOM 2043 O O . ILE A 1 254 ? 21.881 -1.124 -15.205 1.00 62.69 254 ILE A O 1
ATOM 2047 N N . PHE A 1 255 ? 20.071 0.094 -15.715 1.00 61.22 255 PHE A N 1
ATOM 2048 C CA . PHE A 1 255 ? 19.557 -0.886 -16.682 1.00 61.22 255 PHE A CA 1
ATOM 2049 C C . PHE A 1 255 ? 20.521 -1.171 -17.847 1.00 61.22 255 PHE A C 1
ATOM 2051 O O . PHE A 1 255 ? 20.439 -2.243 -18.434 1.00 61.22 255 PHE A O 1
ATOM 2058 N N . ILE A 1 256 ? 21.417 -0.246 -18.203 1.00 64.12 256 ILE A N 1
ATOM 2059 C CA . ILE A 1 256 ? 22.352 -0.397 -19.334 1.00 64.12 256 ILE A CA 1
ATOM 2060 C C . ILE A 1 256 ? 23.710 -0.955 -18.878 1.00 64.12 256 ILE A C 1
ATOM 2062 O O . ILE A 1 256 ? 24.284 -1.804 -19.555 1.00 64.12 256 ILE A O 1
ATOM 2066 N N . ASP A 1 257 ? 24.237 -0.465 -17.755 1.00 60.69 257 ASP A N 1
ATOM 2067 C CA . ASP A 1 257 ? 25.613 -0.687 -17.291 1.00 60.69 257 ASP A CA 1
ATOM 2068 C C . ASP A 1 257 ? 25.754 -2.048 -16.583 1.00 60.69 257 ASP A C 1
ATOM 2070 O O . ASP A 1 257 ? 26.748 -2.754 -16.769 1.00 60.69 257 ASP A O 1
ATOM 2074 N N . GLU A 1 258 ? 24.719 -2.498 -15.863 1.00 54.53 258 GLU A N 1
ATOM 2075 C CA . GLU A 1 258 ? 24.738 -3.791 -15.161 1.00 54.53 258 GLU A CA 1
ATOM 2076 C C . GLU A 1 258 ? 24.674 -5.001 -16.111 1.00 54.53 258 GLU A C 1
ATOM 2078 O O . GLU A 1 258 ? 25.233 -6.055 -15.805 1.00 54.53 258 GLU A O 1
ATOM 2083 N N . GLY A 1 259 ? 24.119 -4.835 -17.318 1.00 48.44 259 GLY A N 1
ATOM 2084 C CA . GLY A 1 259 ? 24.188 -5.854 -18.379 1.00 48.44 259 GLY A CA 1
ATOM 2085 C C . GLY A 1 259 ? 25.561 -5.967 -19.037 1.00 48.44 259 GLY A C 1
ATOM 2086 O O . GLY A 1 259 ? 25.913 -7.014 -19.575 1.00 48.44 259 GLY A O 1
ATOM 2087 N N . GLY A 1 260 ? 26.367 -4.902 -18.979 1.00 45.88 260 GLY A N 1
ATOM 2088 C CA . GLY A 1 260 ? 27.727 -4.893 -19.519 1.00 45.88 260 GLY A CA 1
ATOM 2089 C C . GLY A 1 260 ? 28.755 -5.523 -18.575 1.00 45.88 260 GLY A C 1
ATOM 2090 O O . GLY A 1 260 ? 29.707 -6.162 -19.036 1.00 45.88 260 GLY A O 1
ATOM 2091 N N . ALA A 1 261 ? 28.559 -5.368 -17.261 1.00 45.12 261 ALA A N 1
ATOM 2092 C CA . ALA A 1 261 ? 29.521 -5.766 -16.233 1.00 45.12 261 ALA A CA 1
ATOM 2093 C C . ALA A 1 261 ? 29.412 -7.233 -15.771 1.00 45.12 261 ALA A C 1
ATOM 2095 O O . ALA A 1 261 ? 30.380 -7.756 -15.219 1.00 45.12 261 ALA A O 1
ATOM 2096 N N . ALA A 1 262 ? 28.305 -7.936 -16.043 1.00 47.31 262 ALA A N 1
ATOM 2097 C CA . ALA A 1 262 ? 28.137 -9.361 -15.708 1.00 47.31 262 ALA A CA 1
ATOM 2098 C C . ALA A 1 262 ? 28.980 -10.330 -16.576 1.00 47.31 262 ALA A C 1
ATOM 2100 O O . ALA A 1 262 ? 28.816 -11.548 -16.510 1.00 47.31 262 ALA A O 1
ATOM 2101 N N . ASN A 1 263 ? 29.925 -9.810 -17.365 1.00 42.66 263 ASN A N 1
ATOM 2102 C CA . ASN A 1 263 ? 30.828 -10.599 -18.193 1.00 42.66 263 ASN A CA 1
ATOM 2103 C C . ASN A 1 263 ? 32.077 -11.055 -17.418 1.00 42.66 263 ASN A C 1
ATOM 2105 O O . ASN A 1 263 ? 33.093 -10.363 -17.353 1.00 42.66 263 ASN A O 1
ATOM 2109 N N . ALA A 1 264 ? 32.013 -12.284 -16.905 1.00 39.94 264 ALA A N 1
ATOM 2110 C CA . ALA A 1 264 ? 33.159 -13.158 -16.652 1.00 39.94 264 ALA A CA 1
ATOM 2111 C C . ALA A 1 264 ? 32.801 -14.584 -17.152 1.00 39.94 264 ALA A C 1
ATOM 2113 O O . ALA A 1 264 ? 31.624 -14.908 -17.270 1.00 39.94 264 ALA A O 1
ATOM 2114 N N . PRO A 1 265 ? 33.783 -15.419 -17.527 1.00 48.44 265 PRO A N 1
ATOM 2115 C CA . PRO A 1 265 ? 33.935 -15.919 -18.892 1.00 48.44 265 PRO A CA 1
ATOM 2116 C C . PRO A 1 265 ? 33.260 -17.269 -19.194 1.00 48.44 265 PRO A C 1
ATOM 2118 O O . PRO A 1 265 ? 33.126 -18.133 -18.332 1.00 48.44 265 PRO A O 1
ATOM 2121 N N . ASP A 1 266 ? 32.971 -17.442 -20.488 1.00 51.84 266 ASP A N 1
ATOM 2122 C CA . ASP A 1 266 ? 32.935 -18.692 -21.259 1.00 51.84 266 ASP A CA 1
ATOM 2123 C C . ASP A 1 266 ? 31.989 -19.816 -20.812 1.00 51.84 266 ASP A C 1
ATOM 2125 O O . ASP A 1 266 ? 32.426 -20.896 -20.421 1.00 51.84 266 ASP A O 1
ATOM 2129 N N . LEU A 1 267 ? 30.692 -19.644 -21.076 1.00 49.44 267 LEU A N 1
ATOM 2130 C CA . LEU A 1 267 ? 29.855 -20.737 -21.584 1.00 49.44 267 LEU A CA 1
ATOM 2131 C C . LEU A 1 267 ? 28.904 -20.182 -22.659 1.00 49.44 267 LEU A C 1
ATOM 2133 O O . LEU A 1 267 ? 28.204 -19.206 -22.400 1.00 49.44 267 LEU A O 1
ATOM 2137 N N . PRO A 1 268 ? 28.845 -20.775 -23.865 1.00 50.47 268 PRO A N 1
ATOM 2138 C CA . PRO A 1 268 ? 27.941 -20.325 -24.913 1.00 50.47 268 PRO A CA 1
ATOM 2139 C C . PRO A 1 268 ? 26.512 -20.777 -24.587 1.00 50.47 268 PRO A C 1
ATOM 2141 O O . PRO A 1 268 ? 26.053 -21.816 -25.063 1.00 50.47 268 PRO A O 1
ATOM 2144 N N . SER A 1 269 ? 25.785 -20.004 -23.780 1.00 57.12 269 SER A N 1
ATOM 2145 C CA . SER A 1 269 ? 24.326 -20.052 -23.825 1.00 57.12 269 SER A CA 1
ATOM 2146 C C . SER A 1 269 ? 23.886 -19.343 -25.102 1.00 57.12 269 SER A C 1
ATOM 2148 O O . SER A 1 269 ? 24.055 -18.140 -25.254 1.00 57.12 269 SER A O 1
ATOM 2150 N N . SER A 1 270 ? 23.330 -20.087 -26.056 1.00 68.69 270 SER A N 1
ATOM 2151 C CA . SER A 1 270 ? 22.848 -19.546 -27.335 1.00 68.69 270 SER A CA 1
ATOM 2152 C C . SER A 1 270 ? 21.587 -18.679 -27.213 1.00 68.69 270 SER A C 1
ATOM 2154 O O . SER A 1 270 ? 21.013 -18.305 -28.233 1.00 68.69 270 SER A O 1
ATOM 2156 N N . GLN A 1 271 ? 21.107 -18.424 -25.995 1.00 75.75 271 GLN A N 1
ATOM 2157 C CA . GLN A 1 271 ? 19.947 -17.584 -25.733 1.00 75.75 271 GLN A CA 1
ATOM 2158 C C . GLN A 1 271 ? 20.386 -16.340 -24.959 1.00 75.75 271 GLN A C 1
ATOM 2160 O O . GLN A 1 271 ? 21.083 -16.499 -23.954 1.00 75.75 271 GLN A O 1
ATOM 2165 N N . PRO A 1 272 ? 19.983 -15.139 -25.410 1.00 80.12 272 PRO A N 1
ATOM 2166 C CA . PRO A 1 272 ? 20.213 -13.916 -24.658 1.00 80.12 272 PRO A CA 1
ATOM 2167 C C . PRO A 1 272 ? 19.507 -14.006 -23.304 1.00 80.12 272 PRO A C 1
ATOM 2169 O O . PRO A 1 272 ? 18.397 -14.539 -23.196 1.00 80.12 272 PRO A O 1
ATOM 2172 N N . SER A 1 273 ? 20.152 -13.486 -22.270 1.00 83.19 273 SER A N 1
ATOM 2173 C CA . SER A 1 273 ? 19.566 -13.298 -20.947 1.00 83.19 273 SER A CA 1
ATOM 2174 C C . SER A 1 273 ? 18.307 -12.424 -21.017 1.00 83.19 273 SER A C 1
ATOM 2176 O O . SER A 1 273 ? 18.092 -11.667 -21.965 1.00 83.19 273 SER A O 1
ATOM 2178 N N . LEU A 1 274 ? 17.451 -12.514 -19.997 1.00 78.94 274 LEU A N 1
ATOM 2179 C CA . LEU A 1 274 ? 16.230 -11.704 -19.914 1.00 78.94 274 LEU A CA 1
ATOM 2180 C C . LEU A 1 274 ? 16.536 -10.193 -19.923 1.00 78.94 274 LEU A C 1
ATOM 2182 O O . LEU A 1 274 ? 15.785 -9.407 -20.496 1.00 78.94 274 LEU A O 1
ATOM 2186 N N . HIS A 1 275 ? 17.676 -9.810 -19.347 1.00 75.75 275 HIS A N 1
ATOM 2187 C CA . HIS A 1 275 ? 18.188 -8.443 -19.346 1.00 75.75 275 HIS A CA 1
ATOM 2188 C C . HIS A 1 275 ? 18.612 -7.973 -20.747 1.00 75.75 275 HIS A C 1
ATOM 2190 O O . HIS A 1 275 ? 18.184 -6.911 -21.196 1.00 75.75 275 HIS A O 1
ATOM 2196 N N . GLU A 1 276 ? 19.353 -8.796 -21.495 1.00 79.81 276 GLU A N 1
ATOM 2197 C CA . GLU A 1 276 ? 19.722 -8.493 -22.887 1.00 79.81 276 GLU A CA 1
ATOM 2198 C C . GLU A 1 276 ? 18.483 -8.355 -23.782 1.00 79.81 276 GLU A C 1
ATOM 2200 O O . GLU A 1 276 ? 18.363 -7.388 -24.537 1.00 79.81 276 GLU A O 1
ATOM 2205 N N . GLN A 1 277 ? 17.511 -9.264 -23.639 1.00 84.50 277 GLN A N 1
ATOM 2206 C CA . GLN A 1 277 ? 16.227 -9.177 -24.345 1.00 84.50 277 GLN A CA 1
ATOM 2207 C C . GLN A 1 277 ? 15.476 -7.881 -24.004 1.00 84.50 277 GLN A C 1
ATOM 2209 O O . GLN A 1 277 ? 14.809 -7.291 -24.862 1.00 84.50 277 GLN A O 1
ATOM 2214 N N . PHE A 1 278 ? 15.578 -7.411 -22.757 1.00 82.12 278 PHE A N 1
ATOM 2215 C CA . PHE A 1 278 ? 14.951 -6.164 -22.338 1.00 82.12 278 PHE A CA 1
ATOM 2216 C C . PHE A 1 278 ? 15.607 -4.948 -22.981 1.00 82.12 278 PHE A C 1
ATOM 2218 O O . PHE A 1 278 ? 14.898 -4.098 -23.516 1.00 82.12 278 PHE A O 1
ATOM 2225 N N . ILE A 1 279 ? 16.942 -4.881 -22.995 1.00 79.69 279 ILE A N 1
ATOM 2226 C CA . ILE A 1 279 ? 17.685 -3.800 -23.657 1.00 79.69 279 ILE A CA 1
ATOM 2227 C C . ILE A 1 279 ? 17.323 -3.733 -25.143 1.00 79.69 279 ILE A C 1
ATOM 2229 O O . ILE A 1 279 ? 17.026 -2.657 -25.666 1.00 79.69 279 ILE A O 1
ATOM 2233 N N . GLU A 1 280 ? 17.294 -4.877 -25.830 1.00 84.88 280 GLU A N 1
ATOM 2234 C CA . GLU A 1 280 ? 16.870 -4.939 -27.231 1.00 84.88 280 GLU A CA 1
ATOM 2235 C C . GLU A 1 280 ? 15.442 -4.411 -27.414 1.00 84.88 280 GLU A C 1
ATOM 2237 O O . GLU A 1 280 ? 15.146 -3.688 -28.368 1.00 84.88 280 GLU A O 1
ATOM 2242 N N . THR A 1 281 ? 14.552 -4.724 -26.475 1.00 85.00 281 THR A N 1
ATOM 2243 C CA . THR A 1 281 ? 13.169 -4.243 -26.476 1.00 85.00 281 THR A CA 1
ATOM 2244 C C . THR A 1 281 ? 13.092 -2.732 -26.247 1.00 85.00 281 THR A C 1
ATOM 2246 O O . THR A 1 281 ? 12.448 -2.036 -27.031 1.00 85.00 281 THR A O 1
ATOM 2249 N N . LEU A 1 282 ? 13.828 -2.184 -25.278 1.00 80.75 282 LEU A N 1
ATOM 2250 C CA . LEU A 1 282 ? 13.948 -0.737 -25.071 1.00 80.75 282 LEU A CA 1
ATOM 2251 C C . LEU A 1 282 ? 14.465 -0.025 -26.332 1.00 80.75 282 LEU A C 1
ATOM 2253 O O . LEU A 1 282 ? 13.924 1.007 -26.736 1.00 80.75 282 LEU A O 1
ATOM 2257 N N . HIS A 1 283 ? 15.467 -0.590 -27.012 1.00 82.19 283 HIS A N 1
ATOM 2258 C CA . HIS A 1 283 ? 15.958 -0.054 -28.283 1.00 82.19 283 HIS A CA 1
ATOM 2259 C C . HIS A 1 283 ? 14.872 -0.029 -29.365 1.00 82.19 283 HIS A C 1
ATOM 2261 O O . HIS A 1 283 ? 14.746 0.981 -30.063 1.00 82.19 283 HIS A O 1
ATOM 2267 N N . ARG A 1 284 ? 14.057 -1.088 -29.480 1.00 87.69 284 ARG A N 1
ATOM 2268 C CA . ARG A 1 284 ? 12.910 -1.131 -30.408 1.00 87.69 284 ARG A CA 1
ATOM 2269 C C . ARG A 1 284 ? 11.881 -0.036 -30.110 1.00 87.69 284 ARG A C 1
ATOM 2271 O O . ARG A 1 284 ? 11.314 0.513 -31.050 1.00 87.69 284 ARG A O 1
ATOM 2278 N N . HIS A 1 285 ? 11.699 0.330 -28.841 1.00 83.69 285 HIS A N 1
ATOM 2279 C CA . HIS A 1 285 ? 10.829 1.437 -28.431 1.00 83.69 285 HIS A CA 1
ATOM 2280 C C . HIS A 1 285 ? 11.487 2.829 -28.505 1.00 83.69 285 HIS A C 1
ATOM 2282 O O . HIS A 1 285 ? 10.875 3.816 -28.113 1.00 83.69 285 HIS A O 1
ATOM 2288 N N . GLY A 1 286 ? 12.704 2.952 -29.047 1.00 83.44 286 GLY A N 1
ATOM 2289 C CA . GLY A 1 286 ? 13.338 4.252 -29.291 1.00 83.44 286 GLY A CA 1
ATOM 2290 C C . GLY A 1 286 ? 14.152 4.807 -28.120 1.00 83.44 286 GLY A C 1
ATOM 2291 O O . GLY A 1 286 ? 14.520 5.984 -28.144 1.00 83.44 286 GLY A O 1
ATOM 2292 N N . PHE A 1 287 ? 14.504 3.970 -27.139 1.00 80.50 287 PHE A N 1
ATOM 2293 C CA . PHE A 1 287 ? 15.255 4.366 -25.945 1.00 80.50 287 PHE A CA 1
ATOM 2294 C C . PHE A 1 287 ? 16.516 5.188 -26.241 1.00 80.50 287 PHE A C 1
ATOM 2296 O O . PHE A 1 287 ? 16.741 6.216 -25.612 1.00 80.50 287 PHE A O 1
ATOM 2303 N N . VAL A 1 288 ? 17.314 4.805 -27.245 1.00 76.44 288 VAL A N 1
ATOM 2304 C CA . VAL A 1 288 ? 18.542 5.536 -27.614 1.00 76.44 288 VAL A CA 1
ATOM 2305 C C . VAL A 1 288 ? 18.241 6.994 -27.976 1.00 76.44 288 VAL A C 1
ATOM 2307 O O . VAL A 1 288 ? 18.977 7.899 -27.587 1.00 76.44 288 VAL A O 1
ATOM 2310 N N . SER A 1 289 ? 17.146 7.240 -28.697 1.00 76.25 289 SER A N 1
ATOM 2311 C CA . SER A 1 289 ? 16.733 8.592 -29.081 1.00 76.25 289 SER A CA 1
ATOM 2312 C C . SER A 1 289 ? 16.301 9.412 -27.860 1.00 76.25 289 SER A C 1
ATOM 2314 O O . SER A 1 289 ? 16.750 10.551 -27.689 1.00 76.25 289 SER A O 1
ATOM 2316 N N . ALA A 1 290 ? 15.489 8.817 -26.979 1.00 71.62 290 ALA A N 1
ATOM 2317 C CA . ALA A 1 290 ? 15.042 9.445 -25.735 1.00 71.62 290 ALA A CA 1
ATOM 2318 C C . ALA A 1 290 ? 16.226 9.752 -24.800 1.00 71.62 290 ALA A C 1
ATOM 2320 O O . ALA A 1 290 ? 16.391 10.885 -24.345 1.00 71.62 290 ALA A O 1
ATOM 2321 N N . PHE A 1 291 ? 17.126 8.784 -24.606 1.00 72.38 291 PHE A N 1
ATOM 2322 C CA . PHE A 1 291 ? 18.329 8.922 -23.788 1.00 72.38 291 PHE A CA 1
ATOM 2323 C C . PHE A 1 291 ? 19.256 10.021 -24.310 1.00 72.38 291 PHE A C 1
ATOM 2325 O O . PHE A 1 291 ? 19.674 10.890 -23.550 1.00 72.38 291 PHE A O 1
ATOM 2332 N N . VAL A 1 292 ? 19.551 10.041 -25.614 1.00 74.56 292 VAL A N 1
ATOM 2333 C CA . VAL A 1 292 ? 20.386 11.089 -26.222 1.00 74.56 292 VAL A CA 1
ATOM 2334 C C . VAL A 1 292 ? 19.749 12.469 -26.052 1.00 74.56 292 VAL A C 1
ATOM 2336 O O . VAL A 1 292 ? 20.460 13.447 -25.819 1.00 74.56 292 VAL A O 1
ATOM 2339 N N . THR A 1 293 ? 18.425 12.565 -26.157 1.00 72.88 293 THR A N 1
ATOM 2340 C CA . THR A 1 293 ? 17.689 13.819 -25.948 1.00 72.88 293 THR A CA 1
ATOM 2341 C C . THR A 1 293 ? 17.826 14.302 -24.505 1.00 72.88 293 THR A C 1
ATOM 2343 O O . THR A 1 293 ? 18.215 15.450 -24.276 1.00 72.88 293 THR A O 1
ATOM 2346 N N . ALA A 1 294 ? 17.622 13.413 -23.534 1.00 68.38 294 ALA A N 1
ATOM 2347 C CA . ALA A 1 294 ? 17.774 13.716 -22.116 1.00 68.38 294 ALA A CA 1
ATOM 2348 C C . ALA A 1 294 ? 19.235 14.057 -21.735 1.00 68.38 294 ALA A C 1
ATOM 2350 O O . ALA A 1 294 ? 19.484 15.026 -21.015 1.00 68.38 294 ALA A O 1
ATOM 2351 N N . ALA A 1 295 ? 20.217 13.327 -22.274 1.00 69.69 295 ALA A N 1
ATOM 2352 C CA . ALA A 1 295 ? 21.643 13.550 -22.029 1.00 69.69 295 ALA A CA 1
ATOM 2353 C C . ALA A 1 295 ? 22.145 14.881 -22.612 1.00 69.69 295 ALA A C 1
ATOM 2355 O O . ALA A 1 295 ? 22.894 15.604 -21.955 1.00 69.69 295 ALA A O 1
ATOM 2356 N N . LYS A 1 296 ? 21.704 15.252 -23.824 1.00 71.69 296 LYS A N 1
ATOM 2357 C CA . LYS A 1 296 ? 22.024 16.559 -24.430 1.00 71.69 296 LYS A CA 1
ATOM 2358 C C . LYS A 1 296 ? 21.579 17.721 -23.547 1.00 71.69 296 LYS A C 1
ATOM 2360 O O . LYS A 1 296 ? 22.278 18.727 -23.487 1.00 71.69 296 LYS A O 1
ATOM 2365 N N . PHE A 1 297 ? 20.450 17.573 -22.861 1.00 63.53 297 PHE A N 1
ATOM 2366 C CA . PHE A 1 297 ? 19.954 18.594 -21.949 1.00 63.53 297 PHE A CA 1
ATOM 2367 C C . PHE A 1 297 ? 20.784 18.697 -20.665 1.00 63.53 297 PHE A C 1
ATOM 2369 O O . PHE A 1 297 ? 21.113 19.803 -20.247 1.00 63.53 297 PHE A O 1
ATOM 2376 N N . LEU A 1 298 ? 21.176 17.568 -20.056 1.00 64.69 298 LEU A N 1
ATOM 2377 C CA . LEU A 1 298 ? 22.060 17.595 -18.881 1.00 64.69 298 LEU A CA 1
ATOM 2378 C C . LEU A 1 298 ? 23.394 18.299 -19.164 1.00 64.69 298 LEU A C 1
ATOM 2380 O O . LEU A 1 298 ? 23.946 18.951 -18.281 1.00 64.69 298 LEU A O 1
ATOM 2384 N N . LEU A 1 299 ? 23.913 18.151 -20.385 1.00 69.94 299 LEU A N 1
ATOM 2385 C CA . LEU A 1 299 ? 25.191 18.729 -20.797 1.00 69.94 299 LEU A CA 1
ATOM 2386 C C . LEU A 1 299 ? 25.099 20.218 -21.176 1.00 69.94 299 LEU A C 1
ATOM 2388 O O . LEU A 1 299 ? 26.112 20.911 -21.107 1.00 69.94 299 LEU A O 1
ATOM 2392 N N . ASP A 1 300 ? 23.920 20.721 -21.560 1.00 68.81 300 ASP A N 1
ATOM 2393 C CA . ASP A 1 300 ? 23.699 22.139 -21.889 1.00 68.81 300 ASP A CA 1
ATOM 2394 C C . ASP A 1 300 ? 22.325 22.643 -21.386 1.00 68.81 300 ASP A C 1
ATOM 2396 O O . ASP A 1 300 ? 21.395 22.832 -22.177 1.00 68.81 300 ASP A O 1
ATOM 2400 N N . PRO A 1 301 ? 22.201 22.911 -20.068 1.00 57.47 301 PRO A N 1
ATOM 2401 C CA . PRO A 1 301 ? 20.995 23.432 -19.411 1.00 57.47 301 PRO A CA 1
ATOM 2402 C C . PRO A 1 301 ? 20.352 24.649 -20.087 1.00 57.47 301 PRO A C 1
ATOM 2404 O O . PRO A 1 301 ? 19.142 24.857 -20.048 1.00 57.47 301 PRO A O 1
ATOM 2407 N N . ASN A 1 302 ? 21.175 25.502 -20.698 1.00 58.50 302 ASN A N 1
ATOM 2408 C CA . ASN A 1 302 ? 20.739 26.801 -21.202 1.00 58.50 302 ASN A CA 1
ATOM 2409 C C . ASN A 1 302 ? 20.191 26.730 -22.635 1.00 58.50 302 ASN A C 1
ATOM 2411 O O . ASN A 1 302 ? 19.631 27.714 -23.132 1.00 58.50 302 ASN A O 1
ATOM 2415 N N . LYS A 1 303 ? 20.310 25.580 -23.309 1.00 58.16 303 LYS A N 1
ATOM 2416 C CA . LYS A 1 303 ? 19.705 25.348 -24.621 1.00 58.16 303 LYS A CA 1
ATOM 2417 C C . LYS A 1 303 ? 18.251 24.916 -24.458 1.00 58.16 303 LYS A C 1
ATOM 2419 O O . LYS A 1 303 ? 17.954 23.748 -24.230 1.00 58.16 303 LYS A O 1
ATOM 2424 N N . LYS A 1 304 ? 17.315 25.848 -24.671 1.00 50.41 304 LYS A N 1
ATOM 2425 C CA . LYS A 1 304 ? 15.912 25.488 -24.924 1.00 50.41 304 LYS A CA 1
ATOM 2426 C C . LYS A 1 304 ? 15.858 24.601 -26.168 1.00 50.41 304 LYS A C 1
ATOM 2428 O O . LYS A 1 304 ? 16.110 25.079 -27.275 1.00 50.41 304 LYS A O 1
ATOM 2433 N N . ILE A 1 305 ? 15.551 23.321 -25.987 1.00 49.94 305 ILE A N 1
ATOM 2434 C CA . ILE A 1 305 ? 15.271 22.413 -27.096 1.00 49.94 305 ILE A CA 1
ATOM 2435 C C . ILE A 1 305 ? 13.949 22.892 -27.700 1.00 49.94 305 ILE A C 1
ATOM 2437 O O . ILE A 1 305 ? 12.901 22.819 -27.064 1.00 49.94 305 ILE A O 1
ATOM 2441 N N . GLY A 1 306 ? 14.008 23.479 -28.895 1.00 40.06 306 GLY A N 1
ATOM 2442 C CA . GLY A 1 306 ? 12.804 23.798 -29.652 1.00 40.06 306 GLY A CA 1
ATOM 2443 C C . GLY A 1 306 ? 12.054 22.501 -29.933 1.00 40.06 306 GLY A C 1
ATOM 2444 O O . GLY A 1 306 ? 12.652 21.569 -30.468 1.00 40.06 306 GLY A O 1
ATOM 2445 N N . CYS A 1 307 ? 10.786 22.434 -29.525 1.00 33.31 307 CYS A N 1
ATOM 2446 C CA . CYS A 1 307 ? 9.909 21.296 -29.772 1.00 33.31 307 CYS A CA 1
ATOM 2447 C C . CYS A 1 307 ? 9.973 20.911 -31.256 1.00 33.31 307 CYS A C 1
ATOM 2449 O O . CYS A 1 307 ? 9.674 21.736 -32.122 1.00 33.31 307 CYS A O 1
ATOM 2451 N N . PHE A 1 308 ? 10.382 19.677 -31.543 1.00 36.28 308 PHE A N 1
ATOM 2452 C CA . PHE A 1 308 ? 10.166 19.086 -32.856 1.00 36.28 308 PHE A CA 1
ATOM 2453 C C . PHE A 1 308 ? 8.679 18.731 -32.944 1.00 36.28 308 PHE A C 1
ATOM 2455 O O . PHE A 1 308 ? 8.175 17.994 -32.099 1.00 36.28 308 PHE A O 1
ATOM 2462 N N . ALA A 1 309 ? 7.991 19.354 -33.902 1.00 34.47 309 ALA A N 1
ATOM 2463 C CA . ALA A 1 309 ? 6.613 19.055 -34.281 1.00 34.47 309 ALA A CA 1
ATOM 2464 C C . ALA A 1 309 ? 6.565 17.897 -35.283 1.00 34.47 309 ALA A C 1
ATOM 2466 O O . ALA A 1 309 ? 7.548 17.759 -36.052 1.00 34.47 309 ALA A O 1
#

pLDDT: mean 78.18, std 14.83, range [33.31, 97.81]

Radius of gyration: 22.09 Å; chains: 1; bounding box: 55×48×62 Å

Sequence (309 aa):
MHRAVEKTNIQRLSASQRRVAMLACKSGRSLHDLRRVEQLVGGASEAQKMLYLPVFYICLDPAEIPTPEELDSFPPDVTTRIDCASLSLRLLFDLIVDIDFAQQVGPTLWVHVWPWVYFLHQHREYISDKTLVFHENIIYGLFFIFVTQMYSPDSTHTLVSSTPGFRAILAKSWGFLDGIKTTGAFQSCFWSFANLLESLDFIDPVHFTEMIDGAGGALDDLARLVMEYLDHLIERQNSWEYGSLGAYLRCLMIFIDEGGAANAPDLPSSQPSLHEQFIETLHRHGFVSAFVTAAKFLLDPNKKIGCFA

Secondary structure (DSSP, 8-state):
--GGGSGGGGGGS-HHHHHHHHHHTSTT--HHHHHHHHHHHHTS-HHHHGGGHHHHHHHT-GGGSPPHHHHHH--HHHHHHHHHHHHHHHHHHHHTT-HHHHHHHHHHHHHHHHHHHHHHHH-GGG---TTT---HHHHHHHHHHHHHHH--TTTHHHHHHTSTTHHHHHHHHHHHHTTS---HHHHHHHHHHHHHHHHS-SSSHHHHHHHHHHHTSSHHHHHHHHHHHHHHHHHHGGGS-THHHHHHHHHHHHHHHHHHHT-------SS--HHHHHHHHHHHTTHHHHHHHHHHHHH-TT---PPP-

Foldseek 3Di:
DDPLQDLVLLVVDDPVLSVLLVLLLDPVRALVSVVVNVVVLVPDDLVVLSSSNNSLLSLLALVLQDDPVCVVVVDPVNLRSLQSNLSSLVSVLVNLLDLVVLQRCVVVCCVSNVSSLVSCVVPVVSNPDCVSVDPLQVSLVSVLLSLLSNDDPPDSLVVQLPDPLSLLSLLLNLVSLLPDDDDPSVVSSVQSNLVSLLSRPCVDVRSVQSNCNSQPVDLLSSLVSLVSVLVVCLVCVVPDDLPRLVSNLSSVVCLVVVLVPPDDDDDDPVDDDPSRVNVVSNVVVVVVVSSVSSVVCNVPVPDDDDDDD

Organism: NCBI:txid2733690